Protein AF-0000000080181059 (afdb_homodimer)

Nearest PDB structures (foldseek):
  3f3x-assembly1_A-2  TM=6.494E-01  e=1.615E-06  Saccharolobus solfataricus
  5e1z-assembly1_B  TM=5.596E-01  e=5.080E-07  Dehalococcoides mc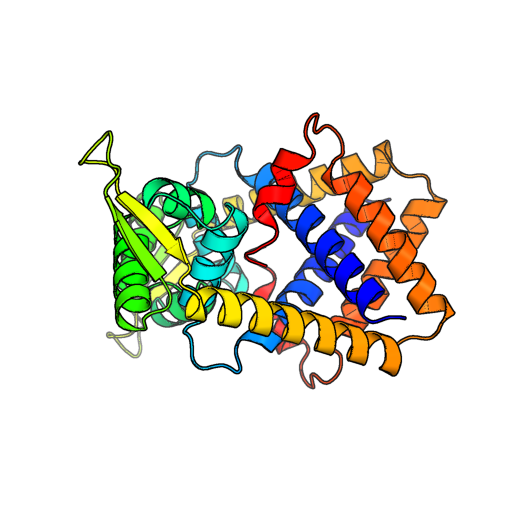cartyi BTF08
  5h3r-assembly1_B  TM=6.290E-01  e=5.796E-06  Escherichia coli K-12
  2fbi-assembly1_A-2  TM=6.705E-01  e=8.875E-06  Pseudomonas aeruginosa
  6pcp-assembly2_C  TM=6.003E-01  e=1.444E-05  Bordetella pertussis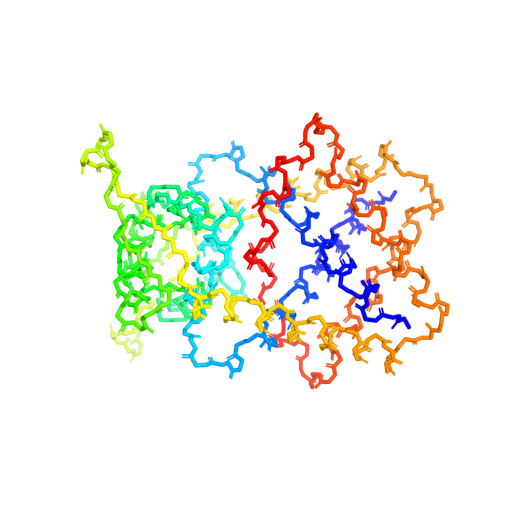

Structure (mmCIF, N/CA/C/O backbone):
data_AF-0000000080181059-model_v1
#
loop_
_entity.id
_entity.type
_entity.pdbx_description
1 polymer 'MarR family transcriptional regulator'
#
loop_
_atom_site.group_PDB
_atom_site.id
_atom_site.type_symbol
_atom_site.label_atom_id
_atom_site.label_alt_id
_atom_site.label_comp_id
_atom_site.label_asym_id
_atom_site.label_entity_id
_atom_site.label_seq_id
_atom_site.pdbx_PDB_ins_code
_atom_site.Cartn_x
_atom_site.Cartn_y
_atom_site.Cartn_z
_atom_site.occupancy
_atom_site.B_iso_or_equiv
_atom_site.auth_seq_id
_atom_site.auth_comp_id
_atom_site.auth_asym_id
_atom_site.auth_atom_id
_atom_site.pdbx_PDB_model_num
ATOM 1 N N . MET A 1 1 ? -12.773 -20.531 -7.293 1 72.94 1 MET A N 1
ATOM 2 C CA . MET A 1 1 ? -12.141 -20.266 -6 1 72.94 1 MET A CA 1
ATOM 3 C C . MET A 1 1 ? -13.148 -19.672 -5.016 1 72.94 1 MET A C 1
ATOM 5 O O . MET A 1 1 ? -13.891 -18.766 -5.359 1 72.94 1 MET A O 1
ATOM 9 N N . GLU A 1 2 ? -13.312 -20.344 -3.84 1 85.38 2 GLU A N 1
ATOM 10 C CA . GLU A 1 2 ? -14.156 -19.812 -2.781 1 85.38 2 GLU A CA 1
ATOM 11 C C . GLU A 1 2 ? -13.68 -18.422 -2.344 1 85.38 2 GLU A C 1
ATOM 13 O O . GLU A 1 2 ? -12.484 -18.141 -2.363 1 85.38 2 GLU A O 1
ATOM 18 N N . CYS A 1 3 ? -14.625 -17.578 -2.09 1 89.69 3 CYS A N 1
ATOM 19 C CA . CYS A 1 3 ? -14.305 -16.188 -1.74 1 89.69 3 CYS A CA 1
ATOM 20 C C . CYS A 1 3 ? -13.375 -16.141 -0.532 1 89.69 3 CYS A C 1
ATOM 22 O O . CYS A 1 3 ? -12.555 -15.234 -0.415 1 89.69 3 CYS A O 1
ATOM 24 N N . GLU A 1 4 ? -13.445 -17.188 0.229 1 90.12 4 GLU A N 1
ATOM 25 C CA . GLU A 1 4 ? -12.531 -17.266 1.363 1 90.12 4 GLU A CA 1
ATOM 26 C C . GLU A 1 4 ? -11.086 -17.391 0.896 1 90.12 4 GLU A C 1
ATOM 28 O O . GLU A 1 4 ? -10.172 -16.844 1.522 1 90.12 4 GLU A O 1
ATOM 33 N N . GLU A 1 5 ? -11.016 -18.109 -0.214 1 91.25 5 GLU A N 1
ATOM 34 C CA . GLU A 1 5 ? -9.672 -18.281 -0.767 1 91.25 5 GLU A CA 1
ATOM 35 C C . GLU A 1 5 ? -9.148 -16.984 -1.365 1 91.25 5 GLU A C 1
ATOM 37 O O . GLU A 1 5 ? -7.961 -16.672 -1.262 1 91.25 5 GLU A O 1
ATOM 42 N N . ALA A 1 6 ? -10.016 -16.266 -1.943 1 91.56 6 ALA A N 1
ATOM 43 C CA . ALA A 1 6 ? -9.641 -14.953 -2.482 1 91.56 6 ALA A CA 1
ATOM 44 C C . ALA A 1 6 ? -9.203 -14.008 -1.368 1 91.56 6 ALA A C 1
ATOM 46 O O . ALA A 1 6 ? -8.242 -13.25 -1.528 1 91.56 6 ALA A O 1
ATOM 47 N N . SER A 1 7 ? -9.961 -14.133 -0.25 1 92.06 7 SER A N 1
ATOM 48 C CA . SER A 1 7 ? -9.609 -13.328 0.913 1 92.06 7 SER A CA 1
ATOM 49 C C . SER A 1 7 ? -8.242 -13.711 1.46 1 92.06 7 SER A C 1
ATOM 51 O O . SER A 1 7 ? -7.453 -12.836 1.844 1 92.06 7 SER A O 1
ATOM 53 N N . ARG A 1 8 ? -8.008 -14.945 1.482 1 91.69 8 ARG A N 1
ATOM 54 C CA . ARG A 1 8 ? -6.707 -15.422 1.939 1 91.69 8 ARG A CA 1
ATOM 55 C C . ARG A 1 8 ? -5.586 -14.922 1.034 1 91.69 8 ARG A C 1
ATOM 57 O O . ARG A 1 8 ? -4.547 -14.469 1.517 1 91.69 8 ARG A O 1
ATOM 64 N N . LEU A 1 9 ? -5.793 -14.984 -0.233 1 92.56 9 LEU A N 1
ATOM 65 C CA . LEU A 1 9 ? -4.809 -14.508 -1.201 1 92.56 9 LEU A CA 1
ATOM 66 C C . LEU A 1 9 ? -4.523 -13.023 -1 1 92.56 9 LEU A C 1
ATOM 68 O O . LEU A 1 9 ? -3.363 -12.609 -0.99 1 92.56 9 LEU A O 1
ATOM 72 N N . ARG A 1 10 ? -5.547 -12.289 -0.869 1 91.19 10 ARG A N 1
ATOM 73 C CA . ARG A 1 10 ? -5.383 -10.859 -0.644 1 91.19 10 ARG A CA 1
ATOM 74 C C . ARG A 1 10 ? -4.535 -10.594 0.595 1 91.19 10 ARG A C 1
ATOM 76 O O . ARG A 1 10 ? -3.643 -9.742 0.571 1 91.19 10 ARG A O 1
ATOM 83 N N . ARG A 1 11 ? -4.797 -11.344 1.65 1 88.25 11 ARG A N 1
ATOM 84 C CA . ARG A 1 11 ? -4.035 -11.172 2.885 1 88.25 11 ARG A CA 1
ATOM 85 C C . ARG A 1 11 ? -2.564 -11.516 2.676 1 88.25 11 ARG A C 1
ATOM 87 O O . ARG A 1 11 ? -1.682 -10.828 3.193 1 88.25 11 ARG A O 1
ATOM 94 N N . GLN A 1 12 ? -2.32 -12.516 1.99 1 89.88 12 GLN A N 1
ATOM 95 C CA . GLN A 1 12 ? -0.953 -12.945 1.713 1 89.88 12 GLN A CA 1
ATOM 96 C C . GLN A 1 12 ? -0.215 -11.906 0.865 1 89.88 12 GLN A C 1
ATOM 98 O O . GLN A 1 12 ? 0.954 -11.609 1.117 1 89.88 12 GLN A O 1
ATOM 103 N N . LEU A 1 13 ? -0.913 -11.367 -0.106 1 90.5 13 LEU A N 1
ATOM 104 C CA . LEU A 1 13 ? -0.372 -10.297 -0.935 1 90.5 13 LEU A CA 1
ATOM 105 C C . LEU A 1 13 ? -0.016 -9.078 -0.087 1 90.5 13 LEU A C 1
ATOM 107 O O . LEU A 1 13 ? 1.081 -8.531 -0.21 1 90.5 13 LEU A O 1
ATOM 111 N N . MET A 1 14 ? -0.879 -8.727 0.767 1 85.75 14 MET A N 1
ATOM 112 C CA . MET A 1 14 ? -0.667 -7.566 1.626 1 85.75 14 MET A CA 1
ATOM 113 C C . MET A 1 14 ? 0.491 -7.809 2.59 1 85.75 14 MET A C 1
ATOM 115 O O . MET A 1 14 ? 1.263 -6.891 2.881 1 85.75 14 MET A O 1
ATOM 119 N N . THR A 1 15 ? 0.567 -9.008 3.107 1 85.69 15 THR A N 1
ATOM 120 C CA . THR A 1 15 ? 1.648 -9.352 4.027 1 85.69 15 THR A CA 1
ATOM 121 C C . THR A 1 15 ? 3.006 -9.195 3.344 1 85.69 15 THR A C 1
ATOM 123 O O . THR A 1 15 ? 3.934 -8.625 3.916 1 85.69 15 THR A O 1
ATOM 126 N N . LEU A 1 16 ? 3.15 -9.656 2.129 1 89.56 16 LEU A N 1
ATOM 127 C CA . LEU A 1 16 ? 4.41 -9.539 1.403 1 89.56 16 LEU A CA 1
ATOM 128 C C . LEU A 1 16 ? 4.715 -8.078 1.083 1 89.56 16 LEU A C 1
ATOM 130 O O . LEU A 1 16 ? 5.867 -7.641 1.183 1 89.56 16 LEU A O 1
ATOM 134 N N . GLN A 1 17 ? 3.701 -7.352 0.741 1 86.19 17 GLN A N 1
ATOM 135 C CA . GLN A 1 17 ? 3.871 -5.93 0.46 1 86.19 17 GLN A CA 1
ATOM 136 C C . GLN A 1 17 ? 4.383 -5.18 1.689 1 86.19 17 GLN A C 1
ATOM 138 O O . GLN A 1 17 ? 5.246 -4.312 1.579 1 86.19 17 GLN A O 1
ATOM 143 N N . ARG A 1 18 ? 3.844 -5.488 2.801 1 79.56 18 ARG A N 1
ATOM 144 C CA . ARG A 1 18 ? 4.281 -4.879 4.055 1 79.56 18 ARG A CA 1
ATOM 145 C C . ARG A 1 18 ? 5.746 -5.207 4.336 1 79.56 18 ARG A C 1
ATOM 147 O O . ARG A 1 18 ? 6.508 -4.34 4.77 1 79.56 18 ARG A O 1
ATOM 154 N N . ARG A 1 19 ? 6.098 -6.391 4.133 1 83.94 19 ARG A N 1
ATOM 155 C CA . ARG A 1 19 ? 7.484 -6.801 4.324 1 83.94 19 ARG A CA 1
ATOM 156 C C . ARG A 1 19 ? 8.414 -6.023 3.404 1 83.94 19 ARG A C 1
ATOM 158 O O . ARG A 1 19 ? 9.477 -5.562 3.834 1 83.94 19 ARG A O 1
ATOM 165 N N . LEU A 1 20 ? 8 -5.898 2.141 1 84.75 20 LEU A N 1
ATOM 166 C CA . LEU A 1 20 ? 8.789 -5.156 1.161 1 84.75 20 LEU A CA 1
ATOM 167 C C . LEU A 1 20 ? 8.961 -3.703 1.589 1 84.75 20 LEU A C 1
ATOM 169 O O . LEU A 1 20 ? 10.047 -3.131 1.439 1 84.75 20 LEU A O 1
ATOM 173 N N . ARG A 1 21 ? 7.926 -3.131 2.174 1 74.5 21 ARG A N 1
ATOM 174 C CA . ARG A 1 21 ? 7.977 -1.751 2.646 1 74.5 21 ARG A CA 1
ATOM 175 C C . ARG A 1 21 ? 8.906 -1.616 3.846 1 74.5 21 ARG A C 1
ATOM 177 O O . ARG A 1 21 ? 9.609 -0.614 3.984 1 74.5 21 ARG A O 1
ATOM 184 N N . ARG A 1 22 ? 8.789 -2.576 4.723 1 73.5 22 ARG A N 1
ATOM 185 C CA . ARG A 1 22 ? 9.641 -2.572 5.91 1 73.5 22 ARG A CA 1
ATOM 186 C C . ARG A 1 22 ? 11.117 -2.598 5.531 1 73.5 22 ARG A C 1
ATOM 188 O O . ARG A 1 22 ? 11.953 -2.018 6.227 1 73.5 22 ARG A O 1
ATOM 195 N N . GLU A 1 23 ? 11.336 -3.34 4.574 1 74.31 23 GLU A N 1
ATOM 196 C CA . GLU A 1 23 ? 12.727 -3.459 4.148 1 74.31 23 GLU A CA 1
ATOM 197 C C . GLU A 1 23 ? 13.242 -2.15 3.553 1 74.31 23 GLU A C 1
ATOM 199 O O . GLU A 1 23 ? 14.445 -1.928 3.471 1 74.31 23 GLU A O 1
ATOM 204 N N . MET A 1 24 ? 12.305 -1.207 3.256 1 64.12 24 MET A N 1
ATOM 205 C CA . MET A 1 24 ? 12.648 0.15 2.842 1 64.12 24 MET A CA 1
ATOM 206 C C . MET A 1 24 ? 13.102 0.984 4.035 1 64.12 24 MET A C 1
ATOM 208 O O . MET A 1 24 ? 13.891 1.918 3.877 1 64.12 24 MET A O 1
ATOM 212 N N . LYS A 1 25 ? 12.375 0.916 5.203 1 58.28 25 LYS A N 1
ATOM 213 C CA . LYS A 1 25 ? 12.484 1.791 6.367 1 58.28 25 LYS A CA 1
ATOM 214 C C . LYS A 1 25 ? 13.922 1.826 6.891 1 58.28 25 LYS A C 1
ATOM 216 O O . LYS A 1 25 ? 14.281 2.723 7.656 1 58.28 25 LYS A O 1
ATOM 221 N N . THR A 1 26 ? 14.828 0.957 6.574 1 47.91 26 THR A N 1
ATOM 222 C CA . THR A 1 26 ? 16.109 1.136 7.234 1 47.91 26 THR A CA 1
ATOM 223 C C . THR A 1 26 ? 16.75 2.463 6.828 1 47.91 26 THR A C 1
ATOM 225 O O . THR A 1 26 ? 17.922 2.715 7.129 1 47.91 26 THR A O 1
ATOM 228 N N . ARG A 1 27 ? 16.094 3.398 6.145 1 50.75 27 ARG A N 1
ATOM 229 C CA . ARG A 1 27 ? 16.969 4.508 5.77 1 50.75 27 ARG A CA 1
ATOM 230 C C . ARG A 1 27 ? 16.484 5.816 6.383 1 50.75 27 ARG A C 1
ATOM 232 O O . ARG A 1 27 ? 15.336 5.918 6.824 1 50.75 27 ARG A O 1
ATOM 239 N N . PRO A 1 28 ? 17.344 6.887 6.031 1 47.34 28 PRO A N 1
ATOM 240 C CA . PRO A 1 28 ? 17.469 8.273 6.492 1 47.34 28 PRO A CA 1
ATOM 241 C C . PRO A 1 28 ? 16.188 9.078 6.285 1 47.34 28 PRO A C 1
ATOM 243 O O . PRO A 1 28 ? 15.945 10.055 6.996 1 47.34 28 PRO A O 1
ATOM 246 N N . VAL A 1 29 ? 15.555 8.836 5.148 1 52.66 29 VAL A N 1
ATOM 247 C CA . VAL A 1 29 ? 14.398 9.688 4.883 1 52.66 29 VAL A CA 1
ATOM 248 C C . VAL A 1 29 ? 13.164 9.117 5.57 1 52.66 29 VAL A C 1
ATOM 250 O O . VA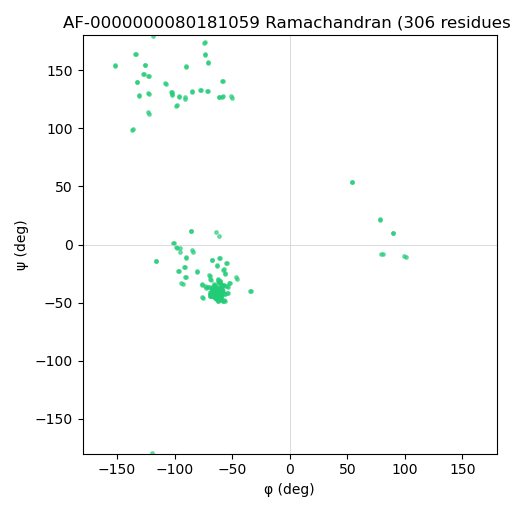L A 1 29 ? 12.953 7.898 5.566 1 52.66 29 VAL A O 1
ATOM 253 N N . ALA A 1 30 ? 12.531 10 6.215 1 59.66 30 ALA A N 1
ATOM 254 C CA . ALA A 1 30 ? 11.289 9.617 6.879 1 59.66 30 ALA A CA 1
ATOM 255 C C . ALA A 1 30 ? 10.352 8.898 5.918 1 59.66 30 ALA A C 1
ATOM 257 O O . ALA A 1 30 ? 10.367 9.156 4.711 1 59.66 30 ALA A O 1
ATOM 258 N N . GLN A 1 31 ? 9.898 7.828 6.223 1 62.97 31 GLN A N 1
ATOM 259 C CA . GLN A 1 31 ? 8.977 7.004 5.449 1 62.97 31 GLN A CA 1
ATOM 260 C C . GLN A 1 31 ? 7.988 7.871 4.668 1 62.97 31 GLN A C 1
ATOM 262 O O . GLN A 1 31 ? 7.676 7.578 3.512 1 62.97 31 GLN A O 1
ATOM 267 N N . SER A 1 32 ? 7.555 8.93 5.348 1 63.22 32 SER A N 1
ATOM 268 C CA . SER A 1 32 ? 6.629 9.844 4.688 1 63.22 32 SER A CA 1
ATOM 269 C C . SER A 1 32 ? 7.262 10.484 3.457 1 63.22 32 SER A C 1
ATOM 271 O O . SER A 1 32 ? 6.602 10.656 2.434 1 63.22 32 SER A O 1
ATOM 273 N N . ASP A 1 33 ? 8.547 10.695 3.541 1 71.19 33 ASP A N 1
ATOM 274 C CA . ASP A 1 33 ? 9.258 11.344 2.443 1 71.19 33 ASP A CA 1
ATOM 275 C C . ASP A 1 33 ? 9.398 10.398 1.252 1 71.19 33 ASP A C 1
ATOM 277 O O . ASP A 1 33 ? 9.234 10.812 0.102 1 71.19 33 ASP A O 1
ATOM 281 N N . ALA A 1 34 ? 9.594 9.258 1.624 1 75.12 34 ALA A N 1
ATOM 282 C CA . ALA A 1 34 ? 9.727 8.266 0.563 1 75.12 34 ALA A CA 1
ATOM 283 C C . ALA A 1 34 ? 8.422 8.109 -0.214 1 75.12 34 ALA A C 1
ATOM 285 O O . ALA A 1 34 ? 8.438 7.953 -1.438 1 75.12 34 ALA A O 1
ATOM 286 N N . LEU A 1 35 ? 7.387 8.195 0.477 1 75.62 35 LEU A N 1
ATOM 287 C CA . LEU A 1 35 ? 6.082 8.078 -0.16 1 75.62 35 LEU A CA 1
ATOM 288 C C . LEU A 1 35 ? 5.832 9.25 -1.111 1 75.62 35 LEU A C 1
ATOM 290 O O . LEU A 1 35 ? 5.32 9.055 -2.217 1 75.62 35 LEU A O 1
ATOM 294 N N . VAL A 1 36 ? 6.211 10.375 -0.651 1 82.88 36 VAL A N 1
ATOM 295 C CA . VAL A 1 36 ? 6.004 11.57 -1.462 1 82.88 36 VAL A CA 1
ATOM 296 C C . VAL A 1 36 ? 6.898 11.508 -2.701 1 82.88 36 VAL A C 1
ATOM 298 O O . VAL A 1 36 ? 6.438 11.766 -3.816 1 82.88 36 VAL A O 1
ATOM 301 N N . LEU A 1 37 ? 8.109 11.133 -2.496 1 86.69 37 LEU A N 1
ATOM 302 C CA . LEU A 1 37 ? 9.031 11.016 -3.615 1 86.69 37 LEU A CA 1
ATOM 303 C C . LEU A 1 37 ? 8.539 10 -4.633 1 86.69 37 LEU A C 1
ATOM 305 O O . LEU A 1 37 ? 8.594 10.242 -5.84 1 86.69 37 LEU A O 1
ATOM 309 N N . GLY A 1 38 ? 8.078 8.961 -4.07 1 84 38 GLY A N 1
ATOM 310 C CA . GLY A 1 38 ? 7.523 7.934 -4.938 1 84 38 GLY A CA 1
ATOM 311 C C . GLY A 1 38 ? 6.332 8.406 -5.746 1 84 38 GLY A C 1
ATOM 312 O O . GLY A 1 38 ? 6.199 8.078 -6.926 1 84 38 GLY A O 1
ATOM 313 N N . ALA A 1 39 ? 5.5 9.117 -5.117 1 82 39 ALA A N 1
ATOM 314 C CA . ALA A 1 39 ? 4.316 9.648 -5.793 1 82 39 ALA A CA 1
ATOM 315 C C . ALA A 1 39 ? 4.707 10.609 -6.91 1 82 39 ALA A C 1
ATOM 317 O O . ALA A 1 39 ? 4.105 10.594 -7.988 1 82 39 ALA A O 1
ATOM 318 N N . ILE A 1 40 ? 5.672 11.414 -6.648 1 88.19 40 ILE A N 1
ATOM 319 C CA . ILE A 1 40 ? 6.152 12.352 -7.656 1 88.19 40 ILE A CA 1
ATOM 320 C C . ILE A 1 40 ? 6.719 11.578 -8.852 1 88.19 40 ILE A C 1
ATOM 322 O O . ILE A 1 40 ? 6.406 11.891 -10 1 88.19 40 ILE A O 1
ATOM 326 N N . ASP A 1 41 ? 7.492 10.625 -8.523 1 86.06 41 ASP A N 1
ATOM 327 C CA . ASP A 1 41 ? 8.117 9.805 -9.555 1 86.06 41 ASP A CA 1
ATOM 328 C C . ASP A 1 41 ? 7.07 9.125 -10.43 1 86.06 41 ASP A C 1
ATOM 330 O O . ASP A 1 41 ? 7.211 9.062 -11.648 1 86.06 41 ASP A O 1
ATOM 334 N N . ARG A 1 42 ? 6.035 8.711 -9.844 1 77.25 42 ARG A N 1
ATOM 335 C CA . ARG A 1 42 ? 4.977 7.992 -10.547 1 77.25 42 ARG A CA 1
ATOM 336 C C . ARG A 1 42 ? 4.246 8.914 -11.516 1 77.25 42 ARG A C 1
ATOM 338 O O . ARG A 1 42 ? 3.674 8.445 -12.508 1 77.25 42 ARG A O 1
ATOM 345 N N . ARG A 1 43 ? 4.211 10.07 -11.18 1 80.56 43 ARG A N 1
ATOM 346 C CA . ARG A 1 43 ? 3.529 11.039 -12.031 1 80.56 43 ARG A CA 1
ATOM 347 C C . ARG A 1 43 ? 4.465 11.562 -13.117 1 80.56 43 ARG A C 1
ATOM 349 O O . ARG A 1 43 ? 4.156 12.562 -13.773 1 80.56 43 ARG A O 1
ATOM 356 N N . GLY A 1 44 ? 5.562 10.922 -13.242 1 79.44 44 GLY A N 1
ATOM 357 C CA . GLY A 1 44 ? 6.492 11.305 -14.289 1 79.44 44 GLY A CA 1
ATOM 358 C C . GLY A 1 44 ? 7.496 12.352 -13.844 1 79.44 44 GLY A C 1
ATOM 359 O O . GLY A 1 44 ? 8.109 13.031 -14.672 1 79.44 44 GLY A O 1
ATOM 360 N N . GLY A 1 45 ? 7.574 12.633 -12.664 1 78.38 45 GLY A N 1
ATOM 361 C CA . GLY A 1 45 ? 8.602 13.5 -12.125 1 78.38 45 GLY A CA 1
ATOM 362 C C . GLY A 1 45 ? 8.133 14.93 -11.906 1 78.38 45 GLY A C 1
ATOM 363 O O . GLY A 1 45 ? 8.875 15.766 -11.398 1 78.38 45 GLY A O 1
ATOM 364 N N . THR A 1 46 ? 6.906 15.242 -12.438 1 81.19 46 THR A N 1
ATOM 365 C CA . THR A 1 46 ? 6.305 16.547 -12.211 1 81.19 46 THR A CA 1
ATOM 366 C C . THR A 1 46 ? 4.855 16.406 -11.75 1 81.19 46 THR A C 1
ATOM 368 O O . THR A 1 46 ? 4.094 15.633 -12.328 1 81.19 46 THR A O 1
ATOM 371 N N . VAL A 1 47 ? 4.594 17.078 -10.641 1 89 47 VAL A N 1
ATOM 372 C CA . VAL A 1 47 ? 3.254 16.953 -10.086 1 89 47 VAL A CA 1
ATOM 373 C C . VAL A 1 47 ? 2.883 18.219 -9.312 1 89 47 VAL A C 1
ATOM 375 O O . VAL A 1 47 ? 3.762 18.953 -8.867 1 89 47 VAL A O 1
ATOM 378 N N . SER A 1 48 ? 1.599 18.469 -9.211 1 90.44 48 SER A N 1
ATOM 379 C CA . SER A 1 48 ? 1.149 19.578 -8.375 1 90.44 48 SER A CA 1
ATOM 380 C C . SER A 1 48 ? 0.89 19.125 -6.945 1 90.44 48 SER A C 1
ATOM 382 O O . SER A 1 48 ? 0.633 17.953 -6.699 1 90.44 48 SER A O 1
ATOM 384 N N . PRO A 1 49 ? 1.027 20.078 -6.027 1 88.62 49 PRO A N 1
ATOM 385 C CA . PRO A 1 49 ? 0.695 19.719 -4.645 1 88.62 49 PRO A CA 1
ATOM 386 C C . PRO A 1 49 ? -0.709 19.141 -4.508 1 88.62 49 PRO A C 1
ATOM 388 O O . PRO A 1 49 ? -0.923 18.219 -3.719 1 88.62 49 PRO A O 1
ATOM 391 N N . GLY A 1 50 ? -1.628 19.641 -5.273 1 84.44 50 GLY A N 1
ATOM 392 C CA . GLY A 1 50 ? -2.988 19.125 -5.254 1 84.44 50 GLY A CA 1
ATOM 393 C C . GLY A 1 50 ? -3.092 17.672 -5.711 1 84.44 50 GLY A C 1
ATOM 394 O O . GLY A 1 50 ? -3.791 16.875 -5.094 1 84.44 50 GLY A O 1
ATOM 395 N N . GLN A 1 51 ? -2.395 17.375 -6.742 1 81.75 51 GLN A N 1
ATOM 396 C CA . GLN A 1 51 ? -2.355 16 -7.238 1 81.75 51 GLN A CA 1
ATOM 397 C C . GLN A 1 51 ? -1.736 15.062 -6.211 1 81.75 51 GLN A C 1
ATOM 399 O O . GLN A 1 51 ? -2.213 13.945 -6.02 1 81.75 51 GLN A O 1
ATOM 404 N N . LEU A 1 52 ? -0.691 15.484 -5.566 1 83.88 52 LEU A N 1
ATOM 405 C CA . LEU A 1 52 ? -0.025 14.68 -4.547 1 83.88 52 LEU A CA 1
ATOM 406 C C . LEU A 1 52 ? -0.964 14.398 -3.379 1 83.88 52 LEU A C 1
ATOM 408 O O . LEU A 1 52 ? -0.986 13.281 -2.852 1 83.88 52 LEU A O 1
ATOM 412 N N . ALA A 1 53 ? -1.682 15.453 -3.039 1 79 53 ALA A N 1
ATOM 413 C CA . ALA A 1 53 ? -2.629 15.289 -1.938 1 79 53 ALA A CA 1
ATOM 414 C C . ALA A 1 53 ? -3.646 14.195 -2.244 1 79 53 ALA A C 1
ATOM 416 O O . ALA A 1 53 ? -3.949 13.367 -1.388 1 79 53 ALA A O 1
ATOM 417 N N . VAL A 1 54 ? -4.094 14.156 -3.471 1 70.19 54 VAL A N 1
ATOM 418 C CA . VAL A 1 54 ? -5.07 13.172 -3.912 1 70.19 54 VAL A CA 1
ATOM 419 C C . VAL A 1 54 ? -4.43 11.781 -3.936 1 70.19 54 VAL A C 1
ATOM 421 O O . VAL A 1 54 ? -4.988 10.828 -3.393 1 70.19 54 VAL A O 1
ATOM 424 N N . ASP A 1 55 ? -3.217 11.734 -4.461 1 71.75 55 ASP A N 1
ATOM 425 C CA . ASP A 1 55 ? -2.529 10.453 -4.629 1 71.75 55 ASP A CA 1
ATOM 426 C C . ASP A 1 55 ? -2.195 9.828 -3.277 1 71.75 55 ASP A C 1
ATOM 428 O O . ASP A 1 55 ? -2.219 8.609 -3.131 1 71.75 55 ASP A O 1
ATOM 432 N N . LEU A 1 56 ? -1.809 10.633 -2.33 1 71.38 56 LEU A N 1
ATOM 433 C CA . LEU A 1 56 ? -1.293 10.141 -1.058 1 71.38 56 LEU A CA 1
ATOM 434 C C . LEU A 1 56 ? -2.377 10.156 0.014 1 71.38 56 LEU A C 1
ATOM 436 O O . LEU A 1 56 ? -2.125 9.797 1.165 1 71.38 56 LEU A O 1
ATOM 440 N N . VAL A 1 57 ? -3.543 10.648 -0.378 1 64.06 57 VAL A N 1
ATOM 441 C CA . VAL A 1 57 ? -4.648 10.773 0.565 1 64.06 57 VAL A CA 1
ATOM 442 C C . VAL A 1 57 ? -4.195 11.57 1.787 1 64.06 57 VAL A C 1
ATOM 444 O O . VAL A 1 57 ? -4.359 11.125 2.924 1 64.06 57 VAL A O 1
ATOM 447 N N . MET A 1 58 ? -3.656 12.766 1.508 1 69.38 58 MET A N 1
ATOM 448 C CA . MET A 1 58 ? -3.146 13.68 2.523 1 69.38 58 MET A CA 1
ATOM 449 C C . MET A 1 58 ? -3.785 15.055 2.385 1 69.38 58 MET A C 1
ATOM 451 O O . MET A 1 58 ? -4.262 15.414 1.307 1 69.38 58 MET A O 1
ATOM 455 N N . THR A 1 59 ? -3.805 15.734 3.496 1 70.44 59 THR A N 1
ATOM 456 C CA . THR A 1 59 ? -4.246 17.125 3.43 1 70.44 59 THR A CA 1
ATOM 457 C C . THR A 1 59 ? -3.199 18 2.738 1 70.44 59 THR A C 1
ATOM 459 O O . THR A 1 59 ? -2.027 17.625 2.662 1 70.44 59 THR A O 1
ATOM 462 N N . THR A 1 60 ? -3.715 19.062 2.248 1 77.5 60 THR A N 1
ATOM 463 C CA . THR A 1 60 ? -2.812 20 1.595 1 77.5 60 THR A CA 1
ATOM 464 C C . THR A 1 60 ? -1.73 20.469 2.562 1 77.5 60 THR A C 1
ATOM 466 O O . THR A 1 60 ? -0.586 20.703 2.16 1 77.5 60 THR A O 1
ATOM 469 N N . SER A 1 61 ? -2.1 20.578 3.721 1 78.31 61 SER A N 1
ATOM 470 C CA . SER A 1 61 ? -1.143 21.016 4.73 1 78.31 61 SER A CA 1
ATOM 471 C C . SER A 1 61 ? -0.048 19.984 4.945 1 78.31 61 SER A C 1
ATOM 473 O O . SER A 1 61 ? 1.127 20.328 5.086 1 78.31 61 SER A O 1
ATOM 475 N N . ASN A 1 62 ? -0.397 18.719 4.953 1 74.62 62 ASN A N 1
ATOM 476 C CA . ASN A 1 62 ? 0.571 17.625 5.098 1 74.62 62 ASN A CA 1
ATOM 477 C C . ASN A 1 62 ? 1.53 17.578 3.91 1 74.62 62 ASN A C 1
ATOM 479 O O . ASN A 1 62 ? 2.734 17.391 4.09 1 74.62 62 ASN A O 1
ATOM 483 N N . VAL A 1 63 ? 0.909 17.672 2.801 1 82.94 63 VAL A N 1
ATOM 484 C CA . VAL A 1 63 ? 1.718 17.672 1.587 1 82.94 63 VAL A CA 1
ATOM 485 C C . VAL A 1 63 ? 2.695 18.844 1.603 1 82.94 63 VAL A C 1
ATOM 487 O O . VAL A 1 63 ? 3.881 18.672 1.305 1 82.94 63 VAL A O 1
ATOM 490 N N . ALA A 1 64 ? 2.146 20 2.006 1 86.31 64 ALA A N 1
ATOM 491 C CA . ALA A 1 64 ? 2.986 21.203 2.037 1 86.31 64 ALA A CA 1
ATOM 492 C C . ALA A 1 64 ? 4.172 21.016 2.979 1 86.31 64 ALA A C 1
ATOM 494 O O . ALA A 1 64 ? 5.301 21.391 2.646 1 86.31 64 ALA A O 1
ATOM 495 N N . ALA A 1 65 ? 3.908 20.484 4.078 1 83.56 65 ALA A N 1
ATOM 496 C CA . ALA A 1 65 ? 4.961 20.25 5.059 1 83.56 65 ALA A CA 1
ATOM 497 C C . ALA A 1 65 ? 6 19.266 4.52 1 83.56 65 ALA A C 1
ATOM 499 O O . ALA A 1 65 ? 7.207 19.484 4.676 1 83.56 65 ALA A O 1
ATOM 500 N N . ALA A 1 66 ? 5.562 18.203 3.934 1 83.88 66 ALA A N 1
ATOM 501 C CA . ALA A 1 66 ? 6.457 17.219 3.346 1 83.88 66 ALA A CA 1
ATOM 502 C C . ALA A 1 66 ? 7.309 17.828 2.236 1 83.88 66 ALA A C 1
ATOM 504 O O . ALA A 1 66 ? 8.508 17.562 2.15 1 83.88 66 ALA A O 1
ATOM 505 N N . LEU A 1 67 ? 6.656 18.609 1.469 1 89.81 67 LEU A N 1
ATOM 506 C CA . LEU A 1 67 ? 7.363 19.25 0.36 1 89.81 67 LEU A CA 1
ATOM 507 C C . LEU A 1 67 ? 8.438 20.203 0.872 1 89.81 67 LEU A C 1
ATOM 509 O O . LEU A 1 67 ? 9.523 20.281 0.3 1 89.81 67 LEU A O 1
ATOM 513 N N . ARG A 1 68 ? 8.094 20.906 1.897 1 90.56 68 ARG A N 1
ATOM 514 C CA . ARG A 1 68 ? 9.07 21.812 2.492 1 90.56 68 ARG A CA 1
ATOM 515 C C . ARG A 1 68 ? 10.297 21.031 2.982 1 90.56 68 ARG A C 1
ATOM 517 O O . ARG A 1 68 ? 11.43 21.453 2.742 1 90.56 68 ARG A O 1
ATOM 524 N N . SER A 1 69 ? 10.062 20 3.627 1 88.62 69 SER A N 1
ATOM 525 C CA . SER A 1 69 ? 11.141 19.172 4.141 1 88.62 69 SER A CA 1
ATOM 526 C C . SER A 1 69 ? 11.984 18.594 3.008 1 88.62 69 SER A C 1
ATOM 528 O O . SER A 1 69 ? 13.219 18.625 3.066 1 88.62 69 SER A O 1
ATOM 530 N N . LEU A 1 70 ? 11.367 18.078 1.999 1 91.56 70 LEU A N 1
ATOM 531 C CA . LEU A 1 70 ? 12.055 17.469 0.867 1 91.56 70 LEU A CA 1
ATOM 532 C C . LEU A 1 70 ? 12.844 18.5 0.078 1 91.56 70 LEU A C 1
ATOM 534 O O . LEU A 1 70 ? 13.922 18.203 -0.44 1 91.56 70 LEU A O 1
ATOM 538 N N . GLU A 1 71 ? 12.227 19.672 0.004 1 93.81 71 GLU A N 1
ATOM 539 C CA . GLU A 1 71 ? 12.938 20.75 -0.672 1 93.81 71 GLU A CA 1
ATOM 540 C C . GLU A 1 71 ? 14.18 21.172 0.103 1 93.81 71 GLU A C 1
ATOM 542 O O . GLU A 1 71 ? 15.242 21.375 -0.486 1 93.81 71 GLU A O 1
ATOM 547 N N . ALA A 1 72 ? 14.016 21.266 1.36 1 93.12 72 ALA A N 1
ATOM 548 C CA . ALA A 1 72 ? 15.141 21.609 2.223 1 93.12 72 ALA A CA 1
ATOM 549 C C . ALA A 1 72 ? 16.25 20.578 2.117 1 93.12 72 ALA A C 1
ATOM 551 O O . ALA A 1 72 ? 17.438 20.906 2.195 1 93.12 72 ALA A O 1
ATOM 552 N N . ALA A 1 73 ? 15.922 19.328 1.861 1 91.31 73 ALA A N 1
ATOM 553 C CA . ALA A 1 73 ? 16.875 18.234 1.743 1 91.31 73 ALA A CA 1
ATOM 554 C C . ALA A 1 73 ? 17.453 18.156 0.333 1 91.31 73 ALA A C 1
ATOM 556 O O . ALA A 1 73 ? 18.328 17.328 0.058 1 91.31 73 ALA A O 1
ATOM 557 N N . GLY A 1 74 ? 16.938 19 -0.567 1 93.81 74 GLY A N 1
ATOM 558 C CA . GLY A 1 74 ? 17.438 19.062 -1.928 1 93.81 74 GLY A CA 1
ATOM 559 C C . GLY A 1 74 ? 16.938 17.938 -2.811 1 93.81 74 GLY A C 1
ATOM 560 O O . GLY A 1 74 ? 17.562 17.609 -3.828 1 93.81 74 GLY A O 1
ATOM 561 N N . LEU A 1 75 ? 15.844 17.312 -2.455 1 93.75 75 LEU A N 1
ATOM 562 C CA . LEU A 1 75 ? 15.352 16.141 -3.16 1 93.75 75 LEU A CA 1
ATOM 563 C C . LEU A 1 75 ? 14.289 16.516 -4.188 1 93.75 75 LEU A C 1
ATOM 565 O O . LEU A 1 75 ? 14 15.75 -5.102 1 93.75 75 LEU A O 1
ATOM 569 N N . ILE A 1 76 ? 13.68 17.656 -3.947 1 95.19 76 ILE A N 1
ATOM 570 C CA . ILE A 1 76 ? 12.695 18.156 -4.906 1 95.19 76 ILE A CA 1
ATOM 571 C C . ILE A 1 76 ? 12.938 19.641 -5.168 1 95.19 76 ILE A C 1
ATOM 573 O O . ILE A 1 76 ? 13.695 20.281 -4.438 1 95.19 76 ILE A O 1
ATOM 577 N N . SER A 1 77 ? 12.344 20.156 -6.266 1 95.31 77 SER A N 1
ATOM 578 C CA . SER A 1 77 ? 12.328 21.578 -6.594 1 95.31 77 SER A CA 1
ATOM 579 C C . SER A 1 77 ? 10.922 22.047 -6.977 1 95.31 77 SER A C 1
ATOM 581 O O . SER A 1 77 ? 10.148 21.281 -7.555 1 95.31 77 SER A O 1
ATOM 583 N N . ARG A 1 78 ? 10.625 23.219 -6.496 1 92 78 ARG A N 1
ATOM 584 C CA . ARG A 1 78 ? 9.352 23.828 -6.855 1 92 78 ARG A CA 1
ATOM 585 C C . ARG A 1 78 ? 9.516 24.797 -8.023 1 92 78 ARG A C 1
ATOM 587 O O . ARG A 1 78 ? 10.461 25.578 -8.055 1 92 78 ARG A O 1
ATOM 594 N N . GLN A 1 79 ? 8.688 24.531 -8.969 1 87.5 79 GLN A N 1
ATOM 595 C CA . GLN A 1 79 ? 8.719 25.438 -10.109 1 87.5 79 GLN A CA 1
ATOM 596 C C . GLN A 1 79 ? 7.355 26.078 -10.359 1 87.5 79 GLN A C 1
ATOM 598 O O . GLN A 1 79 ? 6.328 25.391 -10.273 1 87.5 79 GLN A O 1
ATOM 603 N N . ARG A 1 80 ? 7.367 27.312 -10.477 1 83.31 80 ARG A N 1
ATOM 604 C CA . ARG A 1 80 ? 6.117 27.984 -10.828 1 83.31 80 ARG A CA 1
ATOM 605 C C . ARG A 1 80 ? 5.805 27.812 -12.312 1 83.31 80 ARG A C 1
ATOM 607 O O . ARG A 1 80 ? 6.711 27.797 -13.148 1 83.31 80 ARG A O 1
ATOM 614 N N . ASP A 1 81 ? 4.535 27.453 -12.516 1 75.81 81 ASP A N 1
ATOM 615 C CA . ASP A 1 81 ? 4.09 27.312 -13.898 1 75.81 81 ASP A CA 1
ATOM 616 C C . ASP A 1 81 ? 4.211 28.625 -14.648 1 75.81 81 ASP A C 1
ATOM 618 O O . ASP A 1 81 ? 3.84 29.688 -14.133 1 75.81 81 ASP A O 1
ATOM 622 N N . SER A 1 82 ? 4.879 28.594 -15.773 1 77.19 82 SER A N 1
ATOM 623 C CA . SER A 1 82 ? 5.086 29.781 -16.594 1 77.19 82 SER A CA 1
ATOM 624 C C . SER A 1 82 ? 3.76 30.375 -17.047 1 77.19 82 SER A C 1
ATOM 626 O O . SER A 1 82 ? 3.652 31.594 -17.234 1 77.19 82 SER A O 1
ATOM 628 N N . ASN A 1 83 ? 2.844 29.531 -17.266 1 80.56 83 ASN A N 1
ATOM 629 C CA . ASN A 1 83 ? 1.573 29.969 -17.844 1 80.56 83 ASN A CA 1
ATOM 630 C C . ASN A 1 83 ? 0.566 30.328 -16.75 1 80.56 83 ASN A C 1
ATOM 632 O O . ASN A 1 83 ? -0.429 31 -17.031 1 80.56 83 ASN A O 1
ATOM 636 N N . ASP A 1 84 ? 0.663 29.781 -15.711 1 76.12 84 ASP A N 1
ATOM 637 C CA . ASP A 1 84 ? -0.211 30.062 -14.578 1 76.12 84 ASP A CA 1
ATOM 638 C C . ASP A 1 84 ? 0.589 30.156 -13.281 1 76.12 84 ASP A C 1
ATOM 640 O O . ASP A 1 84 ? 0.896 29.141 -12.656 1 76.12 84 ASP A O 1
ATOM 644 N N . ALA A 1 85 ? 0.846 31.406 -12.922 1 72.12 85 ALA A N 1
ATOM 645 C CA . ALA A 1 85 ? 1.731 31.688 -11.797 1 72.12 85 ALA A CA 1
ATOM 646 C C . ALA A 1 85 ? 1.173 31.109 -10.5 1 72.12 85 ALA A C 1
ATOM 648 O O . ALA A 1 85 ? 1.907 30.922 -9.523 1 72.12 85 ALA A O 1
ATOM 649 N N . ARG A 1 86 ? -0.036 30.703 -10.562 1 72.88 86 ARG A N 1
ATOM 650 C CA . ARG A 1 86 ? -0.651 30.156 -9.359 1 72.88 86 ARG A CA 1
ATOM 651 C C . ARG A 1 86 ? -0.436 28.656 -9.258 1 72.88 86 ARG A C 1
ATOM 653 O O . ARG A 1 86 ? -0.61 28.062 -8.188 1 72.88 86 ARG A O 1
ATOM 660 N N . ARG A 1 87 ? 0.012 28.234 -10.336 1 80.88 87 ARG A N 1
ATOM 661 C CA . ARG A 1 87 ? 0.21 26.797 -10.336 1 80.88 87 ARG A CA 1
ATOM 662 C C . ARG A 1 87 ? 1.668 26.438 -10.062 1 80.88 87 ARG A C 1
ATOM 664 O O . ARG A 1 87 ? 2.576 27 -10.672 1 80.88 87 ARG A O 1
ATOM 671 N N . VAL A 1 88 ? 1.87 25.719 -9 1 87.25 88 VAL A N 1
ATOM 672 C CA . VAL A 1 88 ? 3.205 25.266 -8.617 1 87.25 88 VAL A CA 1
ATOM 673 C C . VAL A 1 88 ? 3.387 23.797 -9 1 87.25 88 VAL A C 1
ATOM 675 O O . VAL A 1 88 ? 2.486 22.984 -8.797 1 87.25 88 VAL A O 1
ATOM 678 N N . HIS A 1 89 ? 4.492 23.562 -9.703 1 91.5 89 HIS A N 1
ATOM 679 C CA . HIS A 1 89 ? 4.859 22.188 -10.023 1 91.5 89 HIS A CA 1
ATOM 680 C C . HIS A 1 89 ? 6.062 21.734 -9.203 1 91.5 89 HIS A C 1
ATOM 682 O O . HIS A 1 89 ? 6.992 22.516 -8.977 1 91.5 89 HIS A O 1
ATOM 688 N N . ILE A 1 90 ? 5.93 20.516 -8.75 1 94.38 90 ILE A N 1
ATOM 689 C CA . ILE A 1 90 ? 7.004 19.891 -7.984 1 94.38 90 ILE A CA 1
ATOM 690 C C . ILE A 1 90 ? 7.762 18.906 -8.875 1 94.38 90 ILE A C 1
ATOM 692 O O . ILE A 1 90 ? 7.152 18.109 -9.578 1 94.38 90 ILE A O 1
ATOM 696 N N . GLU A 1 91 ? 9.07 19.047 -8.836 1 94.06 91 GLU A N 1
ATOM 697 C CA . GLU A 1 91 ? 9.891 18.125 -9.609 1 94.06 91 GLU A CA 1
ATOM 698 C C . GLU A 1 91 ? 10.953 17.469 -8.734 1 94.06 91 GLU A C 1
ATOM 700 O O . GLU A 1 91 ? 11.477 18.094 -7.809 1 94.06 91 GLU A O 1
ATOM 705 N N . LEU A 1 92 ? 11.219 16.203 -9.125 1 93.94 92 LEU A N 1
ATOM 706 C CA . LEU A 1 92 ? 12.352 15.547 -8.484 1 93.94 92 LEU A CA 1
ATOM 707 C C . LEU A 1 92 ? 13.664 16.141 -8.969 1 93.94 92 LEU A C 1
ATOM 709 O O . LEU A 1 92 ? 13.844 16.391 -10.164 1 93.94 92 LEU A O 1
ATOM 713 N N . THR A 1 93 ? 14.531 16.453 -8 1 94.75 93 THR A N 1
ATOM 714 C CA . THR A 1 93 ? 15.906 16.75 -8.383 1 94.75 93 THR A CA 1
ATOM 715 C C . THR A 1 93 ? 16.641 15.477 -8.766 1 94.75 93 THR A C 1
ATOM 717 O O . THR A 1 93 ? 16.094 14.375 -8.656 1 94.75 93 THR A O 1
ATOM 720 N N . GLU A 1 94 ? 17.906 15.664 -9.266 1 94.5 94 GLU A N 1
ATOM 721 C CA . GLU A 1 94 ? 18.734 14.492 -9.555 1 94.5 94 GLU A CA 1
ATOM 722 C C . GLU A 1 94 ? 18.938 13.648 -8.297 1 94.5 94 GLU A C 1
ATOM 724 O O . GLU A 1 94 ? 18.875 12.422 -8.352 1 94.5 94 GLU A O 1
ATOM 729 N N . ALA A 1 95 ? 19.141 14.344 -7.227 1 93.31 95 ALA A N 1
ATOM 730 C CA . ALA A 1 95 ? 19.328 13.656 -5.953 1 93.31 95 ALA A CA 1
ATOM 731 C C . ALA A 1 95 ? 18.062 12.922 -5.539 1 93.31 95 ALA A C 1
ATOM 733 O O . ALA A 1 95 ? 18.125 11.797 -5.035 1 93.31 95 ALA A O 1
ATOM 734 N N . GLY A 1 96 ? 16.891 13.539 -5.793 1 90.44 96 GLY A N 1
ATOM 735 C CA . GLY A 1 96 ? 15.617 12.914 -5.504 1 90.44 96 GLY A CA 1
ATOM 736 C C . GLY A 1 96 ? 15.352 11.672 -6.34 1 90.44 96 GLY A C 1
ATOM 737 O O . GLY A 1 96 ? 14.906 10.648 -5.82 1 90.44 96 GLY A O 1
ATOM 738 N N . ARG A 1 97 ? 15.766 11.773 -7.566 1 91.25 97 ARG A N 1
ATOM 739 C CA . ARG A 1 97 ? 15.602 10.641 -8.477 1 91.25 97 ARG A CA 1
ATOM 740 C C . ARG A 1 97 ? 16.5 9.477 -8.07 1 91.25 97 ARG A C 1
ATOM 742 O O . ARG A 1 97 ? 16.062 8.32 -8.078 1 91.25 97 ARG A O 1
ATOM 749 N N . ARG A 1 98 ? 17.641 9.805 -7.707 1 90.25 98 ARG A N 1
ATOM 750 C CA . ARG A 1 98 ? 18.594 8.773 -7.285 1 90.25 98 ARG A CA 1
ATOM 751 C C . ARG A 1 98 ? 18.094 8.055 -6.035 1 90.25 98 ARG A C 1
ATOM 753 O O . ARG A 1 98 ? 18.234 6.832 -5.922 1 90.25 98 ARG A O 1
ATOM 760 N N . LEU A 1 99 ? 17.5 8.805 -5.203 1 86.12 99 LEU A N 1
ATOM 761 C CA . LEU A 1 99 ? 17 8.219 -3.967 1 86.12 99 LEU A CA 1
ATOM 762 C C . LEU A 1 99 ? 15.836 7.273 -4.246 1 86.12 99 LEU A C 1
ATOM 764 O O . LEU A 1 99 ? 15.766 6.18 -3.682 1 86.12 99 LEU A O 1
ATOM 768 N N . VAL A 1 100 ? 14.953 7.688 -5.102 1 86.25 100 VAL A N 1
ATOM 769 C CA . VAL A 1 100 ? 13.797 6.863 -5.457 1 86.25 100 VAL A CA 1
ATOM 770 C C . VAL A 1 100 ? 14.273 5.562 -6.102 1 86.25 100 VAL A C 1
ATOM 772 O O . VAL A 1 100 ? 13.797 4.48 -5.754 1 86.25 100 VAL A O 1
ATOM 775 N N . VAL A 1 101 ? 15.242 5.652 -6.953 1 86.12 101 VAL A N 1
ATOM 776 C CA . VAL A 1 101 ? 15.773 4.496 -7.664 1 86.12 101 VAL A CA 1
ATOM 777 C C . VAL A 1 101 ? 16.484 3.564 -6.684 1 86.12 101 VAL A C 1
ATOM 779 O O . VAL A 1 101 ? 16.312 2.344 -6.75 1 86.12 101 VAL A O 1
ATOM 782 N N . LYS A 1 102 ? 17.25 4.16 -5.832 1 85.94 102 LYS A N 1
ATOM 783 C CA . LYS A 1 102 ? 17.984 3.375 -4.836 1 85.94 102 LYS A CA 1
ATOM 784 C C . LYS A 1 102 ? 17.016 2.598 -3.941 1 85.94 102 LYS A C 1
ATOM 786 O O . LYS A 1 102 ? 17.25 1.425 -3.645 1 85.94 102 LYS A O 1
ATOM 791 N N . ASN A 1 103 ? 15.938 3.254 -3.512 1 81.5 103 ASN A N 1
ATOM 792 C CA . ASN A 1 103 ? 14.938 2.607 -2.668 1 81.5 103 ASN A CA 1
ATOM 793 C C . ASN A 1 103 ? 14.266 1.445 -3.391 1 81.5 103 ASN A C 1
ATOM 795 O O . ASN A 1 103 ? 14.047 0.385 -2.803 1 81.5 103 ASN A O 1
ATOM 799 N N . ARG A 1 104 ? 13.953 1.63 -4.633 1 83.25 104 ARG A N 1
ATOM 800 C CA . ARG A 1 104 ? 13.359 0.581 -5.453 1 83.25 104 ARG A CA 1
ATOM 801 C C . ARG A 1 104 ? 14.305 -0.604 -5.602 1 83.25 104 ARG A C 1
ATOM 803 O O . ARG A 1 104 ? 13.891 -1.758 -5.492 1 83.25 104 ARG A O 1
ATOM 810 N N . ARG A 1 105 ? 15.508 -0.287 -5.844 1 86.19 105 ARG A N 1
ATOM 811 C CA . ARG A 1 105 ? 16.516 -1.332 -6.031 1 86.19 105 ARG A CA 1
ATOM 812 C C . ARG A 1 105 ? 16.688 -2.162 -4.766 1 86.19 105 ARG A C 1
ATOM 814 O O . ARG A 1 105 ? 16.875 -3.377 -4.836 1 86.19 105 ARG A O 1
ATOM 821 N N . ARG A 1 106 ? 16.625 -1.532 -3.695 1 85.88 106 ARG A N 1
ATOM 822 C CA . ARG A 1 106 ? 16.766 -2.244 -2.43 1 85.88 106 ARG A CA 1
ATOM 823 C C . ARG A 1 106 ? 15.648 -3.266 -2.244 1 85.88 106 ARG A C 1
ATOM 825 O O . ARG A 1 106 ? 15.898 -4.398 -1.824 1 85.88 106 ARG A O 1
ATOM 832 N N . ARG A 1 107 ? 14.461 -2.895 -2.533 1 85.56 107 ARG A N 1
ATOM 833 C CA . ARG A 1 107 ? 13.32 -3.801 -2.436 1 85.56 107 ARG A CA 1
ATOM 834 C C . ARG A 1 107 ? 13.453 -4.957 -3.418 1 85.56 107 ARG A C 1
ATOM 836 O O . ARG A 1 107 ? 13.203 -6.113 -3.064 1 85.56 107 ARG A O 1
ATOM 843 N N . ASP A 1 108 ? 13.875 -4.605 -4.637 1 89.38 108 ASP A N 1
ATOM 844 C CA . ASP A 1 108 ? 14.039 -5.625 -5.668 1 89.38 108 ASP A CA 1
ATOM 845 C C . ASP A 1 108 ? 15.125 -6.625 -5.277 1 89.38 108 ASP A C 1
ATOM 847 O O . ASP A 1 108 ? 14.953 -7.832 -5.438 1 89.38 108 ASP A O 1
ATOM 851 N N . ASP A 1 109 ? 16.188 -6.051 -4.781 1 90.56 109 ASP A N 1
ATOM 852 C CA . ASP A 1 109 ? 17.312 -6.906 -4.395 1 90.56 109 ASP A CA 1
ATOM 853 C C . ASP A 1 109 ? 16.922 -7.832 -3.244 1 90.56 109 ASP A C 1
ATOM 855 O O . ASP A 1 109 ? 17.25 -9.023 -3.26 1 90.56 109 ASP A O 1
ATOM 859 N N . TRP A 1 110 ? 16.281 -7.266 -2.27 1 90.5 110 TRP A N 1
ATOM 860 C CA . TRP A 1 110 ? 15.836 -8.086 -1.15 1 90.5 110 TRP A CA 1
ATOM 861 C C . TRP A 1 110 ? 14.922 -9.211 -1.63 1 90.5 110 TRP A C 1
ATOM 863 O O . TRP A 1 110 ? 15.086 -10.367 -1.238 1 90.5 110 TRP A O 1
ATOM 873 N N . LEU A 1 111 ? 13.945 -8.844 -2.449 1 93.12 111 LEU A N 1
ATOM 874 C CA . LEU A 1 111 ? 13 -9.828 -2.945 1 93.12 111 LEU A CA 1
ATOM 875 C C . LEU A 1 111 ? 13.711 -10.906 -3.762 1 93.12 111 LEU A C 1
ATOM 877 O O . LEU A 1 111 ? 13.445 -12.094 -3.592 1 93.12 111 LEU A O 1
ATOM 881 N N . CYS A 1 112 ? 14.609 -10.453 -4.664 1 94 112 CYS A N 1
ATOM 882 C CA . CYS A 1 112 ? 15.383 -11.375 -5.488 1 94 112 CYS A CA 1
ATOM 883 C C . CYS A 1 112 ? 16.172 -12.352 -4.621 1 94 112 CYS A C 1
ATOM 885 O O . CYS A 1 112 ? 16.078 -13.562 -4.812 1 94 112 CYS A O 1
ATOM 887 N N . ASP A 1 113 ? 16.844 -11.789 -3.645 1 93.94 113 ASP A N 1
ATOM 888 C CA . ASP A 1 113 ? 17.656 -12.602 -2.756 1 93.94 113 ASP A CA 1
ATOM 889 C C . ASP A 1 113 ? 16.797 -13.586 -1.961 1 93.94 113 ASP A C 1
ATOM 891 O O . ASP A 1 113 ? 17.141 -14.766 -1.851 1 93.94 113 ASP A O 1
ATOM 895 N N . THR A 1 114 ? 15.719 -13.094 -1.448 1 93.69 114 THR A N 1
ATOM 896 C CA . THR A 1 114 ? 14.844 -13.914 -0.623 1 93.69 114 THR A CA 1
ATOM 897 C C . THR A 1 114 ? 14.227 -15.039 -1.448 1 93.69 114 THR A C 1
ATOM 899 O O . THR A 1 114 ? 14.141 -16.188 -0.99 1 93.69 114 THR A O 1
ATOM 902 N N . ILE A 1 115 ? 13.812 -14.742 -2.668 1 95.25 115 ILE A N 1
ATOM 903 C CA . ILE A 1 115 ? 13.234 -15.742 -3.562 1 95.25 115 ILE A CA 1
ATOM 904 C C . ILE A 1 115 ? 14.273 -16.828 -3.857 1 95.25 115 ILE A C 1
ATOM 906 O O . ILE A 1 115 ? 13.977 -18.016 -3.744 1 95.25 115 ILE A O 1
ATOM 910 N N . ASN A 1 116 ? 15.445 -16.391 -4.211 1 94.44 116 ASN A N 1
ATOM 911 C CA . ASN A 1 116 ? 16.484 -17.328 -4.648 1 94.44 116 ASN A CA 1
ATOM 912 C C . ASN A 1 116 ? 16.984 -18.172 -3.49 1 94.44 116 ASN A C 1
ATOM 914 O O . ASN A 1 116 ? 17.422 -19.312 -3.693 1 94.44 116 ASN A O 1
ATOM 918 N N . THR A 1 117 ? 16.891 -17.656 -2.266 1 94.19 117 THR A N 1
ATOM 919 C CA . THR A 1 117 ? 17.406 -18.391 -1.114 1 94.19 117 THR A CA 1
ATOM 920 C C . THR A 1 117 ? 16.312 -19.266 -0.498 1 94.19 117 THR A C 1
ATOM 922 O O . THR A 1 117 ? 16.609 -20.297 0.111 1 94.19 117 THR A O 1
ATOM 925 N N . SER A 1 118 ? 15.047 -18.969 -0.772 1 94.81 118 SER A N 1
ATOM 926 C CA . SER A 1 118 ? 14 -19.609 0.01 1 94.81 118 SER A CA 1
ATOM 927 C C . SER A 1 118 ? 13.117 -20.5 -0.867 1 94.81 118 SER A C 1
ATOM 929 O O . SER A 1 118 ? 12.344 -21.312 -0.359 1 94.81 118 SER A O 1
ATOM 931 N N . LEU A 1 119 ? 13.242 -20.328 -2.186 1 95.88 119 LEU A N 1
ATOM 932 C CA . LEU A 1 119 ? 12.312 -21.031 -3.051 1 95.88 119 LEU A CA 1
ATOM 933 C C . LEU A 1 119 ? 13.062 -21.906 -4.051 1 95.88 119 LEU A C 1
ATOM 935 O O . LEU A 1 119 ? 14.109 -21.516 -4.562 1 95.88 119 LEU A O 1
ATOM 939 N N . SER A 1 120 ? 12.477 -23.031 -4.344 1 96.75 120 SER A N 1
ATOM 940 C CA . SER A 1 120 ? 12.984 -23.906 -5.395 1 96.75 120 SER A CA 1
ATOM 941 C C . SER A 1 120 ? 12.695 -23.344 -6.777 1 96.75 120 SER A C 1
ATOM 943 O O . SER A 1 120 ? 11.859 -22.453 -6.926 1 96.75 120 SER A O 1
ATOM 945 N N . PRO A 1 121 ? 13.398 -23.875 -7.82 1 95.62 121 PRO A N 1
ATOM 946 C CA . PRO A 1 121 ? 13.117 -23.422 -9.188 1 95.62 121 PRO A CA 1
ATOM 947 C C . PRO A 1 121 ? 11.656 -23.625 -9.586 1 95.62 121 PRO A C 1
ATOM 949 O O . PRO A 1 121 ? 11.086 -22.781 -10.281 1 95.62 121 PRO A O 1
ATOM 952 N N . ARG A 1 122 ? 11.086 -24.688 -9.094 1 96.19 122 ARG A N 1
ATOM 953 C CA . ARG A 1 122 ? 9.68 -24.938 -9.383 1 96.19 122 ARG A CA 1
ATOM 954 C C . ARG A 1 122 ? 8.789 -23.891 -8.742 1 96.19 122 ARG A C 1
ATOM 956 O O . ARG A 1 122 ? 7.871 -23.375 -9.383 1 96.19 122 ARG A O 1
ATOM 963 N N . GLU A 1 123 ? 9.094 -23.594 -7.535 1 96.44 123 GLU A N 1
ATOM 964 C CA . GLU A 1 123 ? 8.32 -22.594 -6.805 1 96.44 123 GLU A CA 1
ATOM 965 C C . GLU A 1 123 ? 8.477 -21.219 -7.434 1 96.44 123 GLU A C 1
ATOM 967 O O . GLU A 1 123 ? 7.527 -20.438 -7.48 1 96.44 123 GLU A O 1
ATOM 972 N N . GLN A 1 124 ? 9.68 -20.938 -7.934 1 96.56 124 GLN A N 1
ATOM 973 C CA . GLN A 1 124 ? 9.93 -19.656 -8.594 1 96.56 124 GLN A CA 1
ATOM 974 C C . GLN A 1 124 ? 9.102 -19.531 -9.867 1 96.56 124 GLN A C 1
ATOM 976 O O . GLN A 1 124 ? 8.586 -18.438 -10.164 1 96.56 124 GLN A O 1
ATOM 981 N N . LYS A 1 125 ? 8.984 -20.609 -10.5 1 95.88 125 LYS A N 1
ATOM 982 C CA . LYS A 1 125 ? 8.18 -20.594 -11.727 1 95.88 125 LYS A CA 1
ATOM 983 C C . LYS A 1 125 ? 6.707 -20.344 -11.406 1 95.88 125 LYS A C 1
ATOM 985 O O . LYS A 1 125 ? 6.023 -19.641 -12.156 1 95.88 125 LYS A O 1
ATOM 990 N N . ILE A 1 126 ? 6.219 -20.891 -10.328 1 96.31 126 ILE A N 1
ATOM 991 C CA . ILE A 1 126 ? 4.848 -20.672 -9.891 1 96.31 126 ILE A CA 1
ATOM 992 C C . ILE A 1 126 ? 4.637 -19.188 -9.609 1 96.31 126 ILE A C 1
ATOM 994 O O . ILE A 1 126 ? 3.627 -18.609 -10.023 1 96.31 126 ILE A O 1
ATOM 998 N N . LEU A 1 127 ? 5.594 -18.562 -8.961 1 95.75 127 LEU A N 1
ATOM 999 C CA . LEU A 1 127 ? 5.504 -17.141 -8.641 1 95.75 127 LEU A CA 1
ATOM 1000 C C . LEU A 1 127 ? 5.508 -16.297 -9.906 1 95.75 127 LEU A C 1
ATOM 1002 O O . LEU A 1 127 ? 4.77 -15.312 -10.008 1 95.75 127 LEU A O 1
ATOM 1006 N N . GLN A 1 128 ? 6.352 -16.734 -10.828 1 95.44 128 GLN A N 1
ATOM 1007 C CA . GLN A 1 128 ? 6.418 -16.016 -12.094 1 95.44 128 GLN A CA 1
ATOM 1008 C C . GLN A 1 128 ? 5.078 -16.078 -12.828 1 95.44 128 GLN A C 1
ATOM 1010 O O . GLN A 1 128 ? 4.586 -15.047 -13.297 1 95.44 128 GLN A O 1
ATOM 1015 N N . GLU A 1 129 ? 4.535 -17.219 -12.859 1 96 129 GLU A N 1
ATOM 1016 C CA . GLU A 1 129 ? 3.234 -17.375 -13.5 1 96 129 GLU A CA 1
ATOM 1017 C C . GLU A 1 129 ? 2.15 -16.594 -12.758 1 96 129 GLU A C 1
ATOM 1019 O O . GLU A 1 129 ? 1.279 -15.984 -13.383 1 96 129 GLU A O 1
ATOM 1024 N N . ALA A 1 130 ? 2.201 -16.656 -11.477 1 96.56 130 ALA A N 1
ATOM 1025 C CA . ALA A 1 130 ? 1.23 -15.938 -10.656 1 96.56 130 ALA A CA 1
ATOM 1026 C C . ALA A 1 130 ? 1.298 -14.43 -10.906 1 96.56 130 ALA A C 1
ATOM 1028 O O . ALA A 1 130 ? 0.272 -13.75 -10.898 1 96.56 130 ALA A O 1
ATOM 1029 N N . GLY A 1 131 ? 2.555 -13.898 -11.031 1 95.88 131 GLY A N 1
ATOM 1030 C CA . GLY A 1 131 ? 2.717 -12.492 -11.352 1 95.88 131 GLY A CA 1
ATOM 1031 C C . GLY A 1 131 ? 1.965 -12.07 -12.602 1 95.88 131 GLY A C 1
ATOM 1032 O O . GLY A 1 131 ? 1.306 -11.031 -12.617 1 95.88 131 GLY A O 1
ATOM 1033 N N . GLU A 1 132 ? 2.039 -12.938 -13.594 1 95.44 132 GLU A N 1
ATOM 1034 C CA . GLU A 1 132 ? 1.327 -12.664 -14.836 1 95.44 132 GLU A CA 1
ATOM 1035 C C . GLU A 1 132 ? -0.184 -12.68 -14.625 1 95.44 132 GLU A C 1
ATOM 1037 O O . GLU A 1 132 ? -0.901 -11.836 -15.164 1 95.44 132 GLU A O 1
ATOM 1042 N N . LEU A 1 133 ? -0.644 -13.641 -13.883 1 96.25 133 LEU A N 1
ATOM 1043 C CA . LEU A 1 133 ? -2.066 -13.742 -13.586 1 96.25 133 LEU A CA 1
ATOM 1044 C C . LEU A 1 133 ? -2.547 -12.531 -12.797 1 96.25 133 LEU A C 1
ATOM 1046 O O . LEU A 1 133 ? -3.637 -12.008 -13.047 1 96.25 133 LEU A O 1
ATOM 1050 N N . MET A 1 134 ? -1.727 -12.039 -11.852 1 94.81 134 MET A N 1
ATOM 1051 C CA . MET A 1 134 ? -2.078 -10.867 -11.062 1 94.81 134 MET A CA 1
ATOM 1052 C C . MET A 1 134 ? -2.18 -9.625 -11.945 1 94.81 134 MET A C 1
ATOM 1054 O O . MET A 1 134 ? -3.062 -8.789 -11.742 1 94.81 134 MET A O 1
ATOM 1058 N N . SER A 1 135 ? -1.259 -9.57 -12.891 1 92.5 135 SER A N 1
ATOM 1059 C CA . SER A 1 135 ? -1.321 -8.469 -13.844 1 92.5 135 SER A CA 1
ATOM 1060 C C . SER A 1 135 ? -2.619 -8.508 -14.648 1 92.5 135 SER A C 1
ATOM 1062 O O . SER A 1 135 ? -3.262 -7.473 -14.844 1 92.5 135 SER A O 1
ATOM 1064 N N . ARG A 1 136 ? -2.973 -9.664 -15.055 1 93.25 136 ARG A N 1
ATOM 1065 C CA . ARG A 1 136 ? -4.219 -9.82 -15.797 1 93.25 136 ARG A CA 1
ATOM 1066 C C . ARG A 1 136 ? -5.418 -9.398 -14.953 1 93.25 136 ARG A C 1
ATOM 1068 O O . ARG A 1 136 ? -6.309 -8.695 -15.438 1 93.25 136 ARG A O 1
ATOM 1075 N N . LEU A 1 137 ? -5.453 -9.828 -13.719 1 93.5 137 LEU A N 1
ATOM 1076 C CA . LEU A 1 137 ? -6.539 -9.484 -12.805 1 93.5 137 LEU A CA 1
ATOM 1077 C C . LEU A 1 137 ? -6.617 -7.969 -12.609 1 93.5 137 LEU A C 1
ATOM 1079 O O . LEU A 1 137 ? -7.711 -7.398 -12.602 1 93.5 137 LEU A O 1
ATOM 1083 N N . ALA A 1 138 ? -5.441 -7.324 -12.438 1 90.5 138 ALA A N 1
ATOM 1084 C CA . ALA A 1 138 ? -5.375 -5.895 -12.148 1 90.5 138 ALA A CA 1
ATOM 1085 C C . ALA A 1 138 ? -5.98 -5.074 -13.281 1 90.5 138 ALA A C 1
ATOM 1087 O O . ALA A 1 138 ? -6.609 -4.039 -13.039 1 90.5 138 ALA A O 1
ATOM 1088 N N . TYR A 1 139 ? -5.852 -5.543 -14.445 1 88.31 139 TYR A N 1
ATOM 1089 C CA . TYR A 1 139 ? -6.262 -4.746 -15.594 1 88.31 139 TYR A CA 1
ATOM 1090 C C . TYR A 1 139 ? -7.625 -5.191 -16.109 1 88.31 139 TYR A C 1
ATOM 1092 O O . TYR A 1 139 ? -8.109 -4.68 -17.125 1 88.31 139 TYR A O 1
ATOM 1100 N N . GLU A 1 140 ? -8.141 -6.168 -15.406 1 85.94 140 GLU A N 1
ATOM 1101 C CA . GLU A 1 140 ? -9.445 -6.664 -15.844 1 85.94 140 GLU A CA 1
ATOM 1102 C C . GLU A 1 140 ? -10.484 -5.547 -15.852 1 85.94 140 GLU A C 1
ATOM 1104 O O . GLU A 1 140 ? -10.672 -4.855 -14.852 1 85.94 140 GLU A O 1
ATOM 1109 N N . GLY A 1 141 ? -11.141 -5.391 -16.922 1 77.75 141 GLY A N 1
ATOM 1110 C CA . GLY A 1 141 ? -12.211 -4.414 -17.047 1 77.75 141 GLY A CA 1
ATOM 1111 C C . GLY A 1 141 ? -11.711 -3.004 -17.281 1 77.75 141 GLY A C 1
ATOM 1112 O O . GLY A 1 141 ? -12.5 -2.061 -17.344 1 77.75 141 GLY A O 1
ATOM 1113 N N . LEU A 1 142 ? -10.422 -2.799 -17.188 1 77.38 142 LEU A N 1
ATOM 1114 C CA . LEU A 1 142 ? -9.891 -1.462 -17.422 1 77.38 142 LEU A CA 1
ATOM 1115 C C . LEU A 1 142 ? -9.516 -1.269 -18.891 1 77.38 142 LEU A C 1
ATOM 1117 O O . LEU A 1 142 ? -9.055 -2.205 -19.547 1 77.38 142 LEU A O 1
ATOM 1121 N N . ASP A 1 143 ? -10.016 -0.292 -19.406 1 66.25 143 ASP A N 1
ATOM 1122 C CA . ASP A 1 143 ? -9.742 -0.006 -20.812 1 66.25 143 ASP A CA 1
ATOM 1123 C C . ASP A 1 143 ? -8.289 0.415 -21.031 1 66.25 143 ASP A C 1
ATOM 1125 O O . ASP A 1 143 ? -7.703 0.156 -22.078 1 66.25 143 ASP A O 1
ATOM 1129 N N . ASN A 1 144 ? -7.746 1.237 -19.953 1 61.09 144 ASN A N 1
ATOM 1130 C CA . ASN A 1 144 ? -6.402 1.774 -20.141 1 61.09 144 ASN A CA 1
ATOM 1131 C C . ASN A 1 144 ? -5.469 1.358 -19 1 61.09 144 ASN A C 1
ATOM 1133 O O . ASN A 1 144 ? -5.77 1.594 -17.828 1 61.09 144 ASN A O 1
ATOM 1137 N N . ARG A 1 145 ? -4.5 0.576 -19.344 1 57.78 145 ARG A N 1
ATOM 1138 C CA . ARG A 1 145 ? -3.486 0.125 -18.406 1 57.78 145 ARG A CA 1
ATOM 1139 C C . ARG A 1 145 ? -2.855 1.307 -17.672 1 57.78 145 ARG A C 1
ATOM 1141 O O . ARG A 1 145 ? -2.369 1.16 -16.547 1 57.78 145 ARG A O 1
ATOM 1148 N N . ASP A 1 146 ? -2.777 2.385 -18.391 1 57.69 146 ASP A N 1
ATOM 1149 C CA . ASP A 1 146 ? -2.137 3.578 -17.844 1 57.69 146 ASP A CA 1
ATOM 1150 C C . ASP A 1 146 ? -2.811 4.02 -16.547 1 57.69 146 ASP A C 1
ATOM 1152 O O . ASP A 1 146 ? -2.199 4.699 -15.727 1 57.69 146 ASP A O 1
ATOM 1156 N N . GLU A 1 147 ? -3.986 3.525 -16.5 1 57 147 GLU A N 1
ATOM 1157 C CA . GLU A 1 147 ? -4.766 3.99 -15.359 1 57 147 GL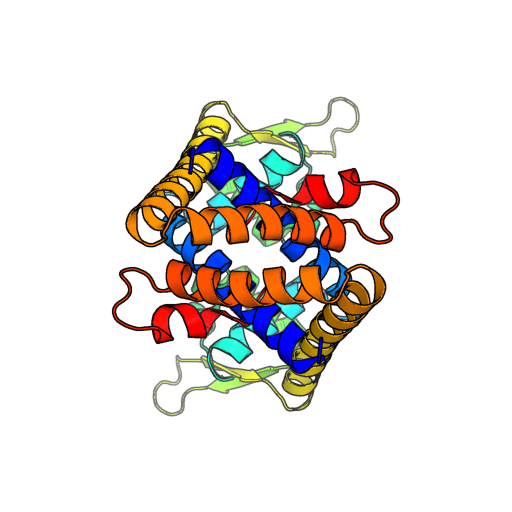U A CA 1
ATOM 1158 C C . GLU A 1 147 ? -4.16 3.508 -14.047 1 57 147 GLU A C 1
ATOM 1160 O O . GLU A 1 147 ? -4.184 4.227 -13.047 1 57 147 GLU A O 1
ATOM 1165 N N . LEU A 1 148 ? -3.66 2.303 -14.125 1 59.12 148 LEU A N 1
ATOM 1166 C CA . LEU A 1 148 ? -3.111 1.743 -12.891 1 59.12 148 LEU A CA 1
ATOM 1167 C C . LEU A 1 148 ? -1.607 1.983 -12.805 1 59.12 148 LEU A C 1
ATOM 1169 O O . LEU A 1 148 ? -1.041 2.027 -11.711 1 59.12 148 LEU A O 1
ATOM 1173 N N . ASP A 1 149 ? -0.97 1.977 -13.961 1 55.56 149 ASP A N 1
ATOM 1174 C CA . ASP A 1 149 ? 0.487 2.043 -14.016 1 55.56 149 ASP A CA 1
ATOM 1175 C C . ASP A 1 149 ? 1.004 3.348 -13.422 1 55.56 149 ASP A C 1
ATOM 1177 O O . ASP A 1 149 ? 2.117 3.396 -12.891 1 55.56 149 ASP A O 1
ATOM 1181 N N . ARG A 1 150 ? 0.228 4.262 -13.555 1 46.16 150 ARG A N 1
ATOM 1182 C CA . ARG A 1 150 ? 0.713 5.535 -13.031 1 46.16 150 ARG A CA 1
ATOM 1183 C C . ARG A 1 150 ? 0.928 5.465 -11.523 1 46.16 150 ARG A C 1
ATOM 1185 O O . ARG A 1 150 ? 1.593 6.328 -10.945 1 46.16 150 ARG A O 1
ATOM 1192 N N . SER A 1 151 ? 0.34 4.473 -10.906 1 46.19 151 SER A N 1
ATOM 1193 C CA . SER A 1 151 ? 0.369 4.449 -9.453 1 46.19 151 SER A CA 1
ATOM 1194 C C . SER A 1 151 ? 1.513 3.58 -8.938 1 46.19 151 SER A C 1
ATOM 1196 O O . SER A 1 151 ? 1.602 3.311 -7.734 1 46.19 151 SER A O 1
ATOM 1198 N N . ASP A 1 152 ? 2.254 2.881 -9.625 1 41.38 152 ASP A N 1
ATOM 1199 C CA . ASP A 1 152 ? 3.281 1.927 -9.227 1 41.38 152 ASP A CA 1
ATOM 1200 C C . ASP A 1 152 ? 4.176 2.51 -8.133 1 41.38 152 ASP A C 1
ATOM 1202 O O . ASP A 1 152 ? 5.012 1.806 -7.566 1 41.38 152 ASP A O 1
ATOM 1206 N N . ALA A 1 153 ? 4.43 3.66 -7.992 1 35.66 153 ALA A N 1
ATOM 1207 C CA . ALA A 1 153 ? 5.609 4.176 -7.305 1 35.66 153 ALA A CA 1
ATOM 1208 C C . ALA A 1 153 ? 5.457 4.055 -5.793 1 35.66 153 ALA A C 1
ATOM 1210 O O . ALA A 1 153 ? 6.438 4.191 -5.051 1 35.66 153 ALA A O 1
ATOM 1211 N N . ALA A 1 154 ? 4.309 4.191 -5.109 1 39.31 154 ALA A N 1
ATOM 1212 C CA . ALA A 1 154 ? 4.379 4.367 -3.66 1 39.31 154 ALA A CA 1
ATOM 1213 C C . ALA A 1 154 ? 4.586 3.031 -2.957 1 39.31 154 ALA A C 1
ATOM 1215 O O . ALA A 1 154 ? 4.785 2.986 -1.74 1 39.31 154 ALA A O 1
ATOM 1216 N N . GLY A 1 155 ? 4.277 1.891 -3.473 1 34.12 155 GLY A N 1
ATOM 1217 C CA . GLY A 1 155 ? 4.367 0.711 -2.629 1 34.12 155 GLY A CA 1
ATOM 1218 C C . GLY A 1 155 ? 5.754 0.09 -2.621 1 34.12 155 GLY A C 1
ATOM 1219 O O . GLY A 1 155 ? 6.492 0.198 -3.6 1 34.12 155 GLY A O 1
ATOM 1220 N N . MET B 1 1 ? 15.906 -17.25 -9.961 1 73.56 1 MET B N 1
ATOM 1221 C CA . MET B 1 1 ? 15.18 -16.203 -10.664 1 73.56 1 MET B CA 1
ATOM 1222 C C . MET B 1 1 ? 16.047 -14.961 -10.828 1 73.56 1 MET B C 1
ATOM 1224 O O . MET B 1 1 ? 16.703 -14.531 -9.883 1 73.56 1 MET B O 1
ATOM 1228 N N . GLU B 1 2 ? 16.219 -14.5 -12.102 1 85.62 2 GLU B N 1
ATOM 1229 C CA . GLU B 1 2 ? 16.938 -13.258 -12.352 1 85.62 2 GLU B CA 1
ATOM 1230 C C . GLU B 1 2 ? 16.281 -12.078 -11.633 1 85.62 2 GLU B C 1
ATOM 1232 O O . GLU B 1 2 ? 15.055 -12.047 -11.469 1 85.62 2 GLU B O 1
ATOM 1237 N N . CYS B 1 3 ? 17.094 -11.227 -11.117 1 89.56 3 CYS B N 1
ATOM 1238 C CA . CYS B 1 3 ? 16.594 -10.094 -10.336 1 89.56 3 CYS B CA 1
ATOM 1239 C C . CYS B 1 3 ? 15.602 -9.266 -11.148 1 89.56 3 CYS B C 1
ATOM 1241 O O . CYS B 1 3 ? 14.672 -8.688 -10.586 1 89.56 3 CYS B O 1
ATOM 1243 N N . GLU B 1 4 ? 15.758 -9.359 -12.43 1 90 4 GLU B N 1
ATOM 1244 C CA . GLU B 1 4 ? 14.797 -8.672 -13.281 1 90 4 GLU B CA 1
ATOM 1245 C C . GLU B 1 4 ? 13.406 -9.273 -13.148 1 90 4 GLU B C 1
ATOM 1247 O O . GLU B 1 4 ? 12.406 -8.555 -13.195 1 90 4 GLU B O 1
ATOM 1252 N N . GLU B 1 5 ? 13.477 -10.578 -12.945 1 91.19 5 GLU B N 1
ATOM 1253 C CA . GLU B 1 5 ? 12.203 -11.266 -12.789 1 91.19 5 GLU B CA 1
ATOM 1254 C C . GLU B 1 5 ? 11.562 -10.93 -11.445 1 91.19 5 GLU B C 1
ATOM 1256 O O . GLU B 1 5 ? 10.336 -10.797 -11.352 1 91.19 5 GLU B O 1
ATOM 1261 N N . ALA B 1 6 ? 12.367 -10.805 -10.477 1 91.56 6 ALA B N 1
ATOM 1262 C CA . ALA B 1 6 ? 11.867 -10.398 -9.164 1 91.56 6 ALA B CA 1
ATOM 1263 C C . ALA B 1 6 ? 11.273 -9 -9.211 1 91.56 6 ALA B C 1
ATOM 1265 O O . ALA B 1 6 ? 10.234 -8.734 -8.586 1 91.56 6 ALA B O 1
ATOM 1266 N N . SER B 1 7 ? 11.961 -8.148 -10.008 1 92 7 SER B N 1
ATOM 1267 C CA . SER B 1 7 ? 11.453 -6.793 -10.188 1 92 7 SER B CA 1
ATOM 1268 C C . SER B 1 7 ? 10.109 -6.793 -10.906 1 92 7 SER B C 1
ATOM 1270 O O . SER B 1 7 ? 9.211 -6.031 -10.555 1 92 7 SER B O 1
ATOM 1272 N N . ARG B 1 8 ? 10.023 -7.609 -11.859 1 91.75 8 ARG B N 1
ATOM 1273 C CA . ARG B 1 8 ? 8.766 -7.73 -12.594 1 91.75 8 ARG B CA 1
ATOM 1274 C C . ARG B 1 8 ? 7.645 -8.219 -11.68 1 91.75 8 ARG B C 1
ATOM 1276 O O . ARG B 1 8 ? 6.535 -7.68 -11.711 1 91.75 8 ARG B O 1
ATOM 1283 N N . LEU B 1 9 ? 7.93 -9.18 -10.875 1 92.62 9 LEU B N 1
ATOM 1284 C CA . LEU B 1 9 ? 6.953 -9.711 -9.938 1 92.62 9 LEU B CA 1
ATOM 1285 C C . LEU B 1 9 ? 6.488 -8.625 -8.969 1 92.62 9 LEU B C 1
ATOM 1287 O O . LEU B 1 9 ? 5.285 -8.477 -8.727 1 92.62 9 LEU B O 1
ATOM 1291 N N . ARG B 1 10 ? 7.406 -7.938 -8.438 1 91.12 10 ARG B N 1
ATOM 1292 C CA . ARG B 1 10 ? 7.066 -6.855 -7.523 1 91.12 10 ARG B CA 1
ATOM 1293 C C . ARG B 1 10 ? 6.129 -5.852 -8.18 1 91.12 10 ARG B C 1
ATOM 1295 O O . ARG B 1 10 ? 5.145 -5.418 -7.578 1 91.12 10 ARG B O 1
ATOM 1302 N N . ARG B 1 11 ? 6.414 -5.52 -9.43 1 88.31 11 ARG B N 1
ATOM 1303 C CA . ARG B 1 11 ? 5.574 -4.57 -10.156 1 88.31 11 ARG B CA 1
ATOM 1304 C C . ARG B 1 11 ? 4.168 -5.121 -10.352 1 88.31 11 ARG B C 1
ATOM 1306 O O . ARG B 1 11 ? 3.184 -4.391 -10.227 1 88.31 11 ARG B O 1
ATOM 1313 N N . GLN B 1 12 ? 4.082 -6.316 -10.664 1 89.94 12 GLN B N 1
ATOM 1314 C CA . GLN B 1 12 ? 2.787 -6.961 -10.875 1 89.94 12 GLN B CA 1
ATOM 1315 C C . GLN B 1 12 ? 1.982 -7.012 -9.578 1 89.94 12 GLN B C 1
ATOM 1317 O O . GLN B 1 12 ? 0.775 -6.766 -9.586 1 89.94 12 GLN B O 1
ATOM 1322 N N . LEU B 1 13 ? 2.666 -7.305 -8.492 1 90.5 13 LEU B N 1
ATOM 1323 C CA . LEU B 1 13 ? 2.047 -7.293 -7.176 1 90.5 13 LEU B CA 1
ATOM 1324 C C . LEU B 1 13 ? 1.508 -5.906 -6.84 1 90.5 13 LEU B C 1
ATOM 1326 O O . LEU B 1 13 ? 0.361 -5.77 -6.406 1 90.5 13 LEU B O 1
ATOM 1330 N N . MET B 1 14 ? 2.275 -4.938 -7.094 1 85.75 14 MET B N 1
ATOM 1331 C CA . MET B 1 14 ? 1.882 -3.562 -6.801 1 85.75 14 MET B CA 1
ATOM 1332 C C . MET B 1 14 ? 0.71 -3.133 -7.68 1 85.75 14 MET B C 1
ATOM 1334 O O . MET B 1 14 ? -0.178 -2.408 -7.223 1 85.75 14 MET B O 1
ATOM 1338 N N . THR B 1 15 ? 0.748 -3.535 -8.93 1 85.88 15 THR B N 1
ATOM 1339 C CA . THR B 1 15 ? -0.333 -3.193 -9.844 1 85.88 15 THR B CA 1
ATOM 1340 C C . THR B 1 15 ? -1.66 -3.766 -9.359 1 85.88 15 THR B C 1
ATOM 1342 O O . THR B 1 15 ? -2.678 -3.07 -9.352 1 85.88 15 THR B O 1
ATOM 1345 N N . LEU B 1 16 ? -1.683 -4.996 -8.906 1 89.69 16 LEU B N 1
ATOM 1346 C CA . LEU B 1 16 ? -2.906 -5.609 -8.398 1 89.69 16 LEU B CA 1
ATOM 1347 C C . LEU B 1 16 ? -3.361 -4.93 -7.113 1 89.69 16 LEU B C 1
ATOM 1349 O O . LEU B 1 16 ? -4.559 -4.711 -6.91 1 89.69 16 LEU B O 1
ATOM 1353 N N . GLN B 1 17 ? -2.428 -4.598 -6.289 1 86.31 17 GLN B N 1
ATOM 1354 C CA . GLN B 1 17 ? -2.748 -3.898 -5.047 1 86.31 17 GLN B CA 1
ATOM 1355 C C . GLN B 1 17 ? -3.406 -2.551 -5.328 1 86.31 17 GLN B C 1
ATOM 1357 O O . GLN B 1 17 ? -4.359 -2.166 -4.648 1 86.31 17 GLN B O 1
ATOM 1362 N N . ARG B 1 18 ? -2.889 -1.853 -6.266 1 79.81 18 ARG B N 1
ATOM 1363 C CA . ARG B 1 18 ? -3.463 -0.57 -6.66 1 79.81 18 ARG B CA 1
ATOM 1364 C C . ARG B 1 18 ? -4.891 -0.743 -7.168 1 79.81 18 ARG B C 1
ATOM 1366 O O . ARG B 1 18 ? -5.773 0.055 -6.844 1 79.81 18 ARG B O 1
ATOM 1373 N N . ARG B 1 19 ? -5.09 -1.712 -7.938 1 84.06 19 ARG B N 1
ATOM 1374 C CA . ARG B 1 19 ? -6.43 -1.996 -8.445 1 84.06 19 ARG B CA 1
ATOM 1375 C C . ARG B 1 19 ? -7.398 -2.289 -7.305 1 84.06 19 ARG B C 1
ATOM 1377 O O . ARG B 1 19 ? -8.523 -1.79 -7.297 1 84.06 19 ARG B O 1
ATOM 1384 N N . LEU B 1 20 ? -6.945 -3.102 -6.355 1 85.06 20 LEU B N 1
ATOM 1385 C CA . LEU B 1 20 ? -7.758 -3.445 -5.195 1 85.06 20 LEU B CA 1
ATOM 1386 C C . LEU B 1 20 ? -8.125 -2.197 -4.398 1 85.06 20 LEU B C 1
ATOM 1388 O O . LEU B 1 20 ? -9.258 -2.062 -3.93 1 85.06 20 LEU B O 1
ATOM 1392 N N . ARG B 1 21 ? -7.195 -1.272 -4.293 1 74.75 21 ARG B N 1
ATOM 1393 C CA . ARG B 1 21 ? -7.43 -0.026 -3.572 1 74.75 21 ARG B CA 1
ATOM 1394 C C . ARG B 1 21 ? -8.43 0.854 -4.312 1 74.75 21 ARG B C 1
ATOM 1396 O O . ARG B 1 21 ? -9.25 1.528 -3.691 1 74.75 21 ARG B O 1
ATOM 1403 N N . ARG B 1 22 ? -8.25 0.904 -5.613 1 73.81 22 ARG B N 1
ATOM 1404 C CA . ARG B 1 22 ? -9.148 1.696 -6.441 1 73.81 22 ARG B CA 1
ATOM 1405 C C . ARG B 1 22 ? -10.594 1.223 -6.289 1 73.81 22 ARG B C 1
ATOM 1407 O O . ARG B 1 22 ? -11.523 2.025 -6.355 1 73.81 22 ARG B O 1
ATOM 1414 N N . GLU B 1 23 ? -10.672 -0.005 -6.234 1 74.5 23 GLU B N 1
ATOM 1415 C CA . GLU B 1 23 ? -12.016 -0.563 -6.121 1 74.5 23 GLU B CA 1
ATOM 1416 C C . GLU B 1 23 ? -12.641 -0.222 -4.77 1 74.5 23 GLU B C 1
ATOM 1418 O O . GLU B 1 23 ? -13.859 -0.278 -4.617 1 74.5 23 GLU B O 1
ATOM 1423 N N . MET B 1 24 ? -11.805 0.27 -3.818 1 64.12 24 MET B N 1
ATOM 1424 C CA . MET B 1 24 ? -12.289 0.804 -2.549 1 64.12 24 MET B CA 1
ATOM 1425 C C . MET B 1 24 ? -12.898 2.189 -2.736 1 64.12 24 MET B C 1
ATOM 1427 O O . MET B 1 24 ? -13.781 2.592 -1.979 1 64.12 24 MET B O 1
ATOM 1431 N N . LYS B 1 25 ? -12.211 3.111 -3.492 1 58.19 25 LYS B N 1
ATOM 1432 C CA . LYS B 1 25 ? -12.477 4.543 -3.605 1 58.19 25 LYS B CA 1
ATOM 1433 C C . LYS B 1 25 ? -13.922 4.801 -4.02 1 58.19 25 LYS B C 1
ATOM 1435 O O . LYS B 1 25 ? -14.422 5.918 -3.875 1 58.19 25 LYS B O 1
ATOM 1440 N N . THR B 1 26 ? -14.703 3.883 -4.535 1 47.66 26 THR B N 1
ATOM 1441 C CA . THR B 1 26 ? -16.031 4.371 -4.914 1 47.66 26 THR B CA 1
ATOM 1442 C C . THR B 1 26 ? -16.781 4.887 -3.695 1 47.66 26 THR B C 1
ATOM 1444 O O . THR B 1 26 ? -17.984 5.176 -3.777 1 47.66 26 THR B O 1
ATOM 1447 N N . ARG B 1 27 ? -16.219 5.004 -2.504 1 50.06 27 ARG B N 1
ATOM 1448 C CA . ARG B 1 27 ? -17.219 5.383 -1.496 1 50.06 27 ARG B CA 1
ATOM 1449 C C . ARG B 1 27 ? -16.859 6.723 -0.858 1 50.06 27 ARG B C 1
ATOM 1451 O O . ARG B 1 27 ? -15.734 7.203 -0.999 1 50.06 27 ARG B O 1
ATOM 1458 N N . PRO B 1 28 ? -17.812 7.121 0.139 1 46.94 28 PRO B N 1
ATOM 1459 C CA . PRO B 1 28 ? -18.094 8.359 0.871 1 46.94 28 PRO B CA 1
ATOM 1460 C C . PRO B 1 28 ? -16.891 8.852 1.67 1 46.94 28 PRO B C 1
ATOM 1462 O O . PRO B 1 28 ? -16.766 10.047 1.953 1 46.94 28 PRO B O 1
ATOM 1465 N N . VAL B 1 29 ? -16.188 7.902 2.27 1 52.31 29 VAL B N 1
ATOM 1466 C CA . VAL B 1 29 ? -15.133 8.375 3.156 1 52.31 29 VAL B CA 1
ATOM 1467 C C . VAL B 1 29 ? -13.867 8.648 2.348 1 52.31 29 VAL B C 1
ATOM 1469 O O . VAL B 1 29 ? -13.516 7.883 1.45 1 52.31 29 VAL B O 1
ATOM 1472 N N . ALA B 1 30 ? -13.375 9.781 2.615 1 59.34 30 ALA B N 1
ATOM 1473 C CA . ALA B 1 30 ? -12.125 10.164 1.969 1 59.34 30 ALA B CA 1
ATOM 1474 C C . ALA B 1 30 ? -11.062 9.078 2.117 1 59.34 30 ALA B C 1
ATOM 1476 O O . ALA B 1 30 ? -11.062 8.336 3.102 1 59.34 30 ALA B O 1
ATOM 1477 N N . GLN B 1 31 ? -10.516 8.648 1.131 1 62.72 31 GLN B N 1
ATOM 1478 C CA . GLN B 1 31 ? -9.477 7.629 1.075 1 62.72 31 GLN B CA 1
ATOM 1479 C C . GLN B 1 31 ? -8.562 7.707 2.297 1 62.72 31 GLN B C 1
ATOM 1481 O O . GLN B 1 31 ? -8.172 6.676 2.852 1 62.72 31 GLN B O 1
ATOM 1486 N N . SER B 1 32 ? -8.281 8.953 2.672 1 63.09 32 SER B N 1
ATOM 1487 C CA . SER B 1 32 ? -7.434 9.148 3.846 1 63.09 32 SER B CA 1
ATOM 1488 C C . SER B 1 32 ? -8.086 8.578 5.098 1 63.09 32 SER B C 1
ATOM 1490 O O . SER B 1 32 ? -7.406 7.988 5.945 1 63.09 32 SER B O 1
ATOM 1492 N N . ASP B 1 33 ? -9.391 8.633 5.125 1 71.19 33 ASP B N 1
ATOM 1493 C CA . ASP B 1 33 ? -10.125 8.164 6.293 1 71.19 33 ASP B CA 1
ATOM 1494 C C . ASP B 1 33 ? -10.117 6.637 6.371 1 71.19 33 ASP B C 1
ATOM 1496 O O . ASP B 1 33 ? -9.945 6.066 7.453 1 71.19 33 ASP B O 1
ATOM 1500 N N . ALA B 1 34 ? -10.18 6.152 5.258 1 75.31 34 ALA B N 1
ATOM 1501 C CA . ALA B 1 34 ? -10.156 4.695 5.207 1 75.31 34 ALA B CA 1
ATOM 1502 C C . ALA B 1 34 ? -8.812 4.152 5.68 1 75.31 34 ALA B C 1
ATOM 1504 O O . ALA B 1 34 ? -8.758 3.129 6.371 1 75.31 34 ALA B O 1
ATOM 1505 N N . LEU B 1 35 ? -7.824 4.828 5.344 1 75.62 35 LEU B N 1
ATOM 1506 C CA . LEU B 1 35 ? -6.484 4.414 5.754 1 75.62 35 LEU B CA 1
ATOM 1507 C C . LEU B 1 35 ? -6.336 4.488 7.27 1 75.62 35 LEU B C 1
ATOM 1509 O O . LEU B 1 35 ? -5.758 3.59 7.887 1 75.62 35 LEU B O 1
ATOM 1513 N N . VAL B 1 36 ? -6.859 5.531 7.785 1 83 36 VAL B N 1
ATOM 1514 C CA . VAL B 1 36 ? -6.758 5.727 9.227 1 83 36 VAL B CA 1
ATOM 1515 C C . VAL B 1 36 ? -7.586 4.672 9.953 1 83 36 VAL B C 1
ATOM 1517 O O . VAL B 1 36 ? -7.113 4.047 10.906 1 83 36 VAL B O 1
ATOM 1520 N N . LEU B 1 37 ? -8.75 4.449 9.469 1 86.75 37 LEU B N 1
ATOM 1521 C CA . LEU B 1 37 ? -9.609 3.439 10.07 1 86.75 37 LEU B CA 1
ATOM 1522 C C . LEU B 1 37 ? -8.961 2.062 10.016 1 86.75 37 LEU B C 1
ATOM 1524 O O . LEU B 1 37 ? -9 1.31 10.992 1 86.75 37 LEU B O 1
ATOM 1528 N N . GLY B 1 38 ? -8.414 1.845 8.891 1 84.25 38 GLY B N 1
ATOM 1529 C CA . GLY B 1 38 ? -7.715 0.579 8.727 1 84.25 38 GLY B CA 1
ATOM 1530 C C . GLY B 1 38 ? -6.551 0.411 9.688 1 84.25 38 GLY B C 1
ATOM 1531 O O . GLY B 1 38 ? -6.332 -0.677 10.227 1 84.25 38 GLY B O 1
ATOM 1532 N N . ALA B 1 39 ? -5.824 1.442 9.852 1 82.19 39 ALA B N 1
ATOM 1533 C CA . ALA B 1 39 ? -4.684 1.407 10.758 1 82.19 39 ALA B CA 1
ATOM 1534 C C . ALA B 1 39 ? -5.133 1.154 12.195 1 82.19 39 ALA B C 1
ATOM 1536 O O . ALA B 1 39 ? -4.488 0.399 12.93 1 82.19 39 ALA B O 1
ATOM 1537 N N . ILE B 1 40 ? -6.199 1.766 12.57 1 88.38 40 ILE B N 1
ATOM 1538 C CA . ILE B 1 40 ? -6.742 1.567 13.914 1 88.38 40 ILE B CA 1
ATOM 1539 C C . ILE B 1 40 ? -7.164 0.111 14.086 1 88.38 40 ILE B C 1
ATOM 1541 O O . ILE B 1 40 ? -6.844 -0.518 15.094 1 88.38 40 ILE B O 1
ATOM 1545 N N . ASP B 1 41 ? -7.84 -0.352 13.117 1 86.19 41 ASP B N 1
ATOM 1546 C CA . ASP B 1 41 ? -8.328 -1.728 13.156 1 86.19 41 ASP B CA 1
ATOM 1547 C C . ASP B 1 41 ? -7.168 -2.717 13.273 1 86.19 41 ASP B C 1
ATOM 1549 O O . ASP B 1 41 ? -7.254 -3.688 14.031 1 86.19 41 ASP B O 1
ATOM 1553 N N . ARG B 1 42 ? -6.125 -2.426 12.641 1 77.38 42 ARG B N 1
ATOM 1554 C CA . ARG B 1 42 ? -4.969 -3.312 12.625 1 77.38 42 ARG B CA 1
ATOM 1555 C C . ARG B 1 42 ? -4.301 -3.363 14 1 77.38 42 ARG B C 1
ATOM 1557 O O . ARG B 1 42 ? -3.641 -4.348 14.336 1 77.38 42 ARG B O 1
ATOM 1564 N N . ARG B 1 43 ? -4.418 -2.348 14.641 1 80.62 43 ARG B N 1
ATOM 1565 C CA . ARG B 1 43 ? -3.816 -2.283 15.969 1 80.62 43 ARG B CA 1
ATOM 1566 C C . ARG B 1 43 ? -4.758 -2.854 17.031 1 80.62 43 ARG B C 1
ATOM 1568 O O . ARG B 1 43 ? -4.527 -2.686 18.234 1 80.62 43 ARG B O 1
ATOM 1575 N N . GLY B 1 44 ? -5.77 -3.484 16.578 1 79.5 44 GLY B N 1
ATOM 1576 C CA . GLY B 1 44 ? -6.691 -4.121 17.5 1 79.5 44 GLY B CA 1
ATOM 1577 C C . GLY B 1 44 ? -7.824 -3.211 17.938 1 79.5 44 GLY B C 1
ATOM 1578 O O . GLY B 1 44 ? -8.477 -3.463 18.953 1 79.5 44 GLY B O 1
ATOM 1579 N N . GLY B 1 45 ? -7.98 -2.141 17.375 1 78.44 45 GLY B N 1
ATOM 1580 C CA . GLY B 1 45 ? -9.125 -1.279 17.609 1 78.44 45 GLY B CA 1
ATOM 1581 C C . GLY B 1 45 ? -8.82 -0.127 18.547 1 78.44 45 GLY B C 1
ATOM 1582 O O . GLY B 1 45 ? -9.68 0.722 18.797 1 78.44 45 GLY B O 1
ATOM 1583 N N . THR B 1 46 ? -7.629 -0.194 19.203 1 81.44 46 THR B N 1
ATOM 1584 C CA . THR B 1 46 ? -7.188 0.902 20.062 1 81.44 46 THR B CA 1
ATOM 1585 C C . THR B 1 46 ? -5.754 1.304 19.734 1 81.44 46 THR B C 1
ATOM 1587 O O . THR B 1 46 ? -4.883 0.444 19.562 1 81.44 46 THR B O 1
ATOM 1590 N N . VAL B 1 47 ? -5.602 2.596 19.531 1 89.06 47 VAL B N 1
ATOM 1591 C CA . VAL B 1 47 ? -4.281 3.066 19.125 1 89.06 47 VAL B CA 1
ATOM 1592 C C . VAL B 1 47 ? -4.082 4.508 19.594 1 89.06 47 VAL B C 1
ATOM 1594 O O . VAL B 1 47 ? -5.055 5.238 19.812 1 89.06 47 VAL B O 1
ATOM 1597 N N . SER B 1 48 ? -2.844 4.895 19.797 1 90.56 48 SER B N 1
ATOM 1598 C CA . SER B 1 48 ? -2.551 6.293 20.094 1 90.56 48 SER B CA 1
ATOM 1599 C C . SER B 1 48 ? -2.299 7.094 18.828 1 90.56 48 SER B C 1
ATOM 1601 O O . SER B 1 48 ? -1.922 6.531 17.797 1 90.56 48 SER B O 1
ATOM 1603 N N . PRO B 1 49 ? -2.578 8.391 18.922 1 88.88 49 PRO B N 1
ATOM 1604 C CA . PRO B 1 49 ? -2.258 9.227 17.766 1 88.88 49 PRO B CA 1
ATOM 1605 C C . PRO B 1 49 ? -0.803 9.086 17.312 1 88.88 49 PRO B C 1
ATOM 1607 O O . PRO B 1 49 ? -0.515 9.102 16.125 1 88.88 49 PRO B O 1
ATOM 1610 N N . GLY B 1 50 ? 0.084 8.93 18.25 1 84.62 50 GLY B N 1
ATOM 1611 C CA . GLY B 1 50 ? 1.492 8.75 17.938 1 84.62 50 GLY B CA 1
ATOM 1612 C C . GLY B 1 50 ? 1.772 7.477 17.172 1 84.62 50 GLY B C 1
ATOM 1613 O O . GLY B 1 50 ? 2.535 7.48 16.203 1 84.62 50 GLY B O 1
ATOM 1614 N N . GLN B 1 51 ? 1.151 6.438 17.578 1 81.88 51 GLN B N 1
ATOM 1615 C CA . GLN B 1 51 ? 1.284 5.164 16.875 1 81.88 51 GLN B CA 1
ATOM 1616 C C . GLN B 1 51 ? 0.736 5.254 15.453 1 81.88 51 GLN B C 1
ATOM 1618 O O . GLN B 1 51 ? 1.329 4.715 14.516 1 81.88 51 GLN B O 1
ATOM 1623 N N . LEU B 1 52 ? -0.373 5.91 15.281 1 83.88 52 LEU B N 1
ATOM 1624 C CA . LEU B 1 52 ? -0.981 6.082 13.969 1 83.88 52 LEU B CA 1
ATOM 1625 C C . LEU B 1 52 ? -0.059 6.867 13.039 1 83.88 52 LEU B C 1
ATOM 1627 O O . LEU B 1 52 ? 0.069 6.531 11.859 1 83.88 52 LEU B O 1
ATOM 1631 N N . ALA B 1 53 ? 0.526 7.879 13.633 1 79.25 53 ALA B N 1
ATOM 1632 C CA . ALA B 1 53 ? 1.442 8.695 12.844 1 79.25 53 ALA B CA 1
ATOM 1633 C C . ALA B 1 53 ? 2.588 7.855 12.289 1 79.25 53 ALA B C 1
ATOM 1635 O O . ALA B 1 53 ? 2.949 7.984 11.117 1 79.25 53 ALA B O 1
ATOM 1636 N N . VAL B 1 54 ? 3.084 6.957 13.094 1 70.5 54 VAL B N 1
ATOM 1637 C CA . VAL B 1 54 ? 4.184 6.078 12.703 1 70.5 54 VAL B CA 1
ATOM 1638 C C . VAL B 1 54 ? 3.703 5.09 11.641 1 70.5 54 VAL B C 1
ATOM 1640 O O . VAL B 1 54 ? 4.344 4.926 10.602 1 70.5 54 VAL B O 1
ATOM 1643 N N . ASP B 1 55 ? 2.525 4.535 11.883 1 71.88 55 ASP B N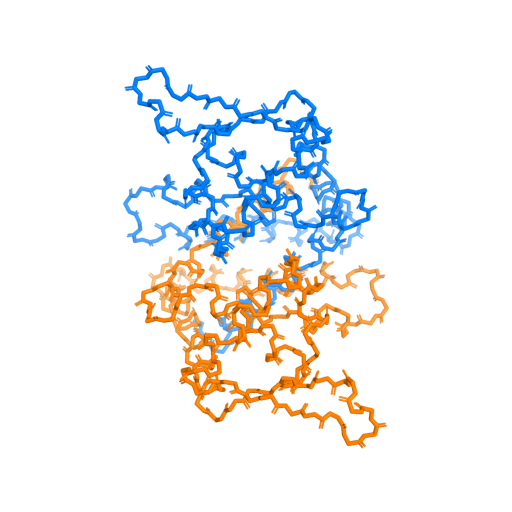 1
ATOM 1644 C CA . ASP B 1 55 ? 1.994 3.502 11 1 71.88 55 ASP B CA 1
ATOM 1645 C C . ASP B 1 55 ? 1.679 4.07 9.617 1 71.88 55 ASP B C 1
ATOM 1647 O O . ASP B 1 55 ? 1.837 3.381 8.609 1 71.88 55 ASP B O 1
ATOM 1651 N N . LEU B 1 56 ? 1.164 5.266 9.57 1 71.5 56 LEU B N 1
ATOM 1652 C CA . LEU B 1 56 ? 0.66 5.84 8.328 1 71.5 56 LEU B CA 1
ATOM 1653 C C . LEU B 1 56 ? 1.694 6.766 7.695 1 71.5 56 LEU B C 1
ATOM 1655 O O . LEU B 1 56 ? 1.445 7.359 6.641 1 71.5 56 LEU B O 1
ATOM 1659 N N . VAL B 1 57 ? 2.812 6.922 8.398 1 64 57 VAL B N 1
ATOM 1660 C CA . VAL B 1 57 ? 3.861 7.828 7.938 1 64 57 VAL B CA 1
ATOM 1661 C C . VAL B 1 57 ? 3.273 9.219 7.691 1 64 57 VAL B C 1
ATOM 1663 O O . VAL B 1 57 ? 3.447 9.789 6.609 1 64 57 VAL B O 1
ATOM 1666 N N . MET B 1 58 ? 2.604 9.727 8.742 1 69.31 58 MET B N 1
ATOM 1667 C CA . MET B 1 58 ? 1.955 11.039 8.719 1 69.31 58 MET B CA 1
ATOM 1668 C C . MET B 1 58 ? 2.439 11.906 9.875 1 69.31 58 MET B C 1
ATOM 1670 O O . MET B 1 58 ? 2.912 11.383 10.891 1 69.31 58 MET B O 1
ATOM 1674 N N . THR B 1 59 ? 2.334 13.188 9.648 1 70.31 59 THR B N 1
ATOM 1675 C CA . THR B 1 59 ? 2.621 14.102 10.75 1 70.31 59 THR B CA 1
ATOM 1676 C C . THR B 1 59 ? 1.515 14.039 11.797 1 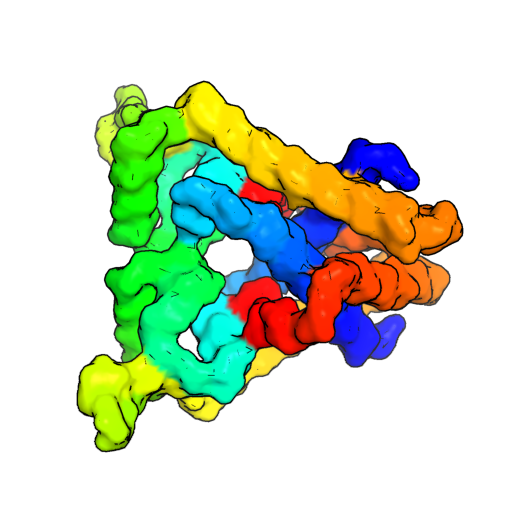70.31 59 THR B C 1
ATOM 1678 O O . THR B 1 59 ? 0.396 13.609 11.508 1 70.31 59 THR B O 1
ATOM 1681 N N . THR B 1 60 ? 1.929 14.406 12.953 1 77.44 60 THR B N 1
ATOM 1682 C CA . THR B 1 60 ? 0.957 14.445 14.039 1 77.44 60 THR B CA 1
ATOM 1683 C C . THR B 1 60 ? -0.21 15.367 13.695 1 77.44 60 THR B C 1
ATOM 1685 O O . THR B 1 60 ? -1.354 15.086 14.062 1 77.44 60 THR B O 1
ATOM 1688 N N . SER B 1 61 ? 0.086 16.344 13.031 1 78.31 61 SER B N 1
ATOM 1689 C CA . SER B 1 61 ? -0.955 17.297 12.633 1 78.31 61 SER B CA 1
ATOM 1690 C C . SER B 1 61 ? -1.937 16.656 11.656 1 78.31 61 SER B C 1
ATOM 1692 O O . SER B 1 61 ? -3.146 16.875 11.758 1 78.31 61 SER B O 1
ATOM 1694 N N . ASN B 1 62 ? -1.438 15.867 10.719 1 74.44 62 ASN B N 1
ATOM 1695 C CA . ASN B 1 62 ? -2.285 15.172 9.758 1 74.44 62 ASN B CA 1
ATOM 1696 C C . ASN B 1 62 ? -3.184 14.148 10.445 1 74.44 62 ASN B C 1
ATOM 1698 O O . ASN B 1 62 ? -4.363 14.031 10.117 1 74.44 62 ASN B O 1
ATOM 1702 N N . VAL B 1 63 ? -2.529 13.461 11.297 1 83.06 63 VAL B N 1
ATOM 1703 C CA . VAL B 1 63 ? -3.281 12.453 12.039 1 83.06 63 VAL B CA 1
ATOM 1704 C C . VAL B 1 63 ? -4.383 13.133 12.852 1 83.06 63 VAL B C 1
ATOM 1706 O O . VAL B 1 63 ? -5.531 12.68 12.852 1 83.06 63 VAL B O 1
ATOM 1709 N N . ALA B 1 64 ? -3.986 14.242 13.492 1 86.44 64 ALA B N 1
ATOM 1710 C CA . ALA B 1 64 ? -4.953 14.961 14.32 1 86.44 64 ALA B CA 1
ATOM 1711 C C . ALA B 1 64 ? -6.148 15.422 13.484 1 86.44 64 ALA B C 1
ATOM 1713 O O . ALA B 1 64 ? -7.297 15.297 13.922 1 86.44 64 ALA B O 1
ATOM 1714 N N . ALA B 1 65 ? -5.871 15.938 12.375 1 83.5 65 ALA B N 1
ATOM 1715 C CA . ALA B 1 65 ? -6.934 16.406 11.484 1 83.5 65 ALA B CA 1
ATOM 1716 C C . ALA B 1 65 ? -7.832 15.258 11.047 1 83.5 65 ALA B C 1
ATOM 1718 O O . ALA B 1 65 ? -9.062 15.391 11.039 1 83.5 65 ALA B O 1
ATOM 1719 N N . ALA B 1 66 ? -7.266 14.164 10.68 1 83.94 66 ALA B N 1
ATOM 1720 C CA . ALA B 1 66 ? -8.016 12.984 10.266 1 83.94 66 ALA B CA 1
ATOM 1721 C C . ALA B 1 66 ? -8.883 12.461 11.406 1 83.94 66 ALA B C 1
ATOM 1723 O O . ALA B 1 66 ? -10.047 12.102 11.195 1 83.94 66 ALA B O 1
ATOM 1724 N N . LEU B 1 67 ? -8.297 12.477 12.539 1 89.75 67 LEU B N 1
ATOM 1725 C CA . LEU B 1 67 ? -9.023 11.984 13.703 1 89.75 67 LEU B CA 1
ATOM 1726 C C . LEU B 1 67 ? -10.219 12.883 14.016 1 89.75 67 LEU B C 1
ATOM 1728 O O . LEU B 1 67 ? -11.289 12.391 14.391 1 89.75 67 LEU B O 1
ATOM 1732 N N . ARG B 1 68 ? -10 14.141 13.898 1 90.5 68 ARG B N 1
ATOM 1733 C CA . ARG B 1 68 ? -11.102 15.078 14.125 1 90.5 68 ARG B CA 1
ATOM 1734 C C . ARG B 1 68 ? -12.25 14.812 13.148 1 90.5 68 ARG B C 1
ATOM 1736 O O . ARG B 1 68 ? -13.414 14.789 13.555 1 90.5 68 ARG B O 1
ATOM 1743 N N . SER B 1 69 ? -11.914 14.641 11.961 1 88.5 69 SER B N 1
ATOM 1744 C CA . SER B 1 69 ? -12.922 14.367 10.93 1 88.5 69 SER B CA 1
ATOM 1745 C C . SER B 1 69 ? -13.648 13.055 11.203 1 88.5 69 SER B C 1
ATOM 1747 O O . SER B 1 69 ? -14.875 13 11.109 1 88.5 69 SER B O 1
ATOM 1749 N N . LEU B 1 70 ? -12.945 12.031 11.523 1 91.56 70 LEU B N 1
ATOM 1750 C CA . LEU B 1 70 ? -13.508 10.703 11.766 1 91.56 70 LEU B CA 1
ATOM 1751 C C . LEU B 1 70 ? -14.383 10.711 13.023 1 91.56 70 LEU B C 1
ATOM 1753 O O . LEU B 1 70 ? -15.398 10.016 13.078 1 91.56 70 LEU B O 1
ATOM 1757 N N . GLU B 1 71 ? -13.898 11.484 13.969 1 93.81 71 GLU B N 1
ATOM 1758 C CA . GLU B 1 71 ? -14.688 11.609 15.188 1 93.81 71 GLU B CA 1
ATOM 1759 C C . GLU B 1 71 ? -16 12.336 14.914 1 93.81 71 GLU B C 1
ATOM 1761 O O . GLU B 1 71 ? -17.062 11.922 15.398 1 93.81 71 GLU B O 1
ATOM 1766 N N . ALA B 1 72 ? -15.898 13.359 14.172 1 93.06 72 ALA B N 1
ATOM 1767 C CA . ALA B 1 72 ? -17.094 14.117 13.797 1 93.06 72 ALA B CA 1
ATOM 1768 C C . ALA B 1 72 ? -18.078 13.242 13.023 1 93.06 72 ALA B C 1
ATOM 1770 O O . ALA B 1 72 ? -19.281 13.398 13.156 1 93.06 72 ALA B O 1
ATOM 1771 N N . ALA B 1 73 ? -17.594 12.273 12.266 1 91.38 73 ALA B N 1
ATOM 1772 C CA . ALA B 1 73 ? -18.406 11.367 11.469 1 91.38 73 ALA B CA 1
ATOM 1773 C C . ALA B 1 73 ? -18.922 10.203 12.312 1 91.38 73 ALA B C 1
ATOM 1775 O O . ALA B 1 73 ? -19.688 9.367 11.82 1 91.38 73 ALA B O 1
ATOM 1776 N N . GLY B 1 74 ? -18.469 10.117 13.57 1 93.75 74 GLY B N 1
ATOM 1777 C CA . GLY B 1 74 ? -18.922 9.094 14.492 1 93.75 74 GLY B CA 1
ATOM 1778 C C . GLY B 1 74 ? -18.266 7.746 14.258 1 93.75 74 GLY B C 1
ATOM 1779 O O . GLY B 1 74 ? -18.797 6.707 14.656 1 93.75 74 GLY B O 1
ATOM 1780 N N . LEU B 1 75 ? -17.125 7.719 13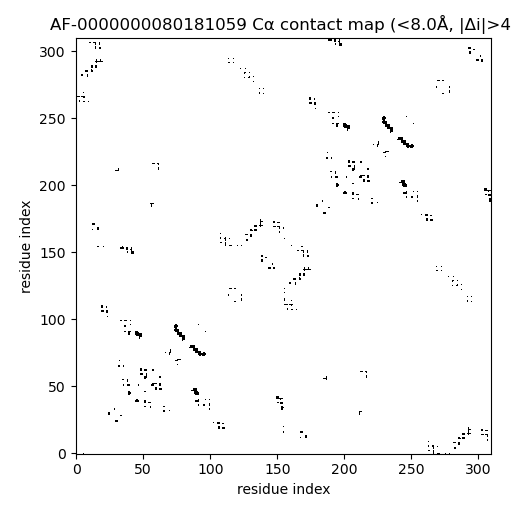.625 1 93.75 75 LEU B N 1
ATOM 1781 C CA . LEU B 1 75 ? -16.484 6.469 13.234 1 93.75 75 LEU B CA 1
ATOM 1782 C C . LEU B 1 75 ? -15.43 6.059 14.266 1 93.75 75 LEU B C 1
ATOM 1784 O O . LEU B 1 75 ? -15.016 4.898 14.305 1 93.75 75 LEU B O 1
ATOM 1788 N N 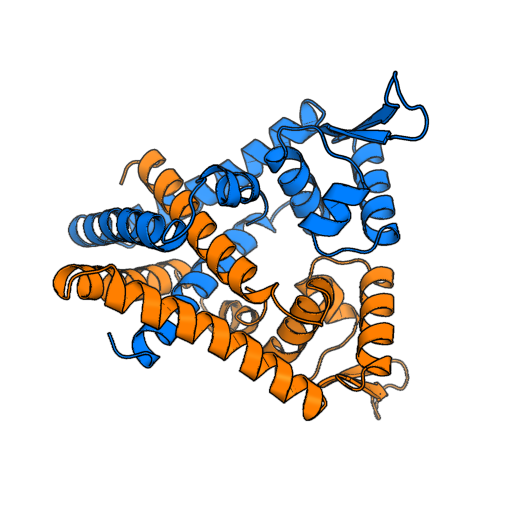. ILE B 1 76 ? -14.961 7.043 14.992 1 95.12 76 ILE B N 1
ATOM 1789 C CA . ILE B 1 76 ? -14.008 6.754 16.047 1 95.12 76 ILE B CA 1
ATOM 1790 C C . ILE B 1 76 ? -14.406 7.5 17.328 1 95.12 76 ILE B C 1
ATOM 1792 O O . ILE B 1 76 ? -15.258 8.391 17.281 1 95.12 76 ILE B O 1
ATOM 1796 N N . SER B 1 77 ? -13.82 7.082 18.469 1 95.25 77 SER B N 1
ATOM 1797 C CA . SER B 1 77 ? -13.953 7.766 19.75 1 95.25 77 SER B CA 1
ATOM 1798 C C . SER B 1 77 ? -12.594 7.934 20.438 1 95.25 77 SER B C 1
ATOM 1800 O O . SER B 1 77 ? -11.719 7.082 20.281 1 95.25 77 SER B O 1
ATOM 1802 N N . ARG B 1 78 ? -12.461 9.078 21.016 1 92 78 ARG B N 1
ATOM 1803 C CA . ARG B 1 78 ? -11.25 9.344 21.781 1 92 78 ARG B CA 1
ATOM 1804 C C . ARG B 1 78 ? -11.469 9.078 23.281 1 92 78 ARG B C 1
ATOM 1806 O O . ARG B 1 78 ? -12.5 9.469 23.828 1 92 78 ARG B O 1
ATOM 1813 N N . GLN B 1 79 ? -10.578 8.289 23.75 1 87.5 79 GLN B N 1
ATOM 1814 C CA . GLN B 1 79 ? -10.672 8.031 25.172 1 87.5 79 GLN B CA 1
ATOM 1815 C C . GLN B 1 79 ? -9.375 8.406 25.891 1 87.5 79 GLN B C 1
ATOM 1817 O O . GLN B 1 79 ? -8.281 8.141 25.391 1 87.5 79 GLN B O 1
ATOM 1822 N N . ARG B 1 80 ? -9.523 9.125 26.906 1 83.38 80 ARG B N 1
ATOM 1823 C CA . ARG B 1 80 ? -8.352 9.438 27.703 1 83.38 80 ARG B CA 1
ATOM 1824 C C . ARG B 1 80 ? -7.957 8.25 28.594 1 83.38 80 ARG B C 1
ATOM 1826 O O . ARG B 1 80 ? -8.82 7.531 29.094 1 83.38 80 ARG B O 1
ATOM 1833 N N . ASP B 1 81 ? -6.648 8.008 28.531 1 75.88 81 ASP B N 1
ATOM 1834 C CA . ASP B 1 81 ? -6.133 6.93 29.359 1 75.88 81 ASP B CA 1
ATOM 1835 C C . ASP B 1 81 ? -6.375 7.223 30.844 1 75.88 81 ASP B C 1
ATOM 1837 O O . ASP B 1 81 ? -6.152 8.344 31.312 1 75.88 81 ASP B O 1
ATOM 1841 N N . SER B 1 82 ? -6.984 6.297 31.516 1 77.12 82 SER B N 1
ATOM 1842 C CA . SER B 1 82 ? -7.297 6.438 32.938 1 77.12 82 SER B CA 1
ATOM 1843 C C . SER B 1 82 ? -6.027 6.629 33.75 1 77.12 82 SER B C 1
ATOM 1845 O O . SER B 1 82 ? -6.051 7.293 34.812 1 77.12 82 SER B O 1
ATOM 1847 N N . ASN B 1 83 ? -5.008 5.996 33.344 1 80.38 83 ASN B N 1
ATOM 1848 C CA . ASN B 1 83 ? -3.773 5.992 34.125 1 80.38 83 ASN B CA 1
ATOM 1849 C C . ASN B 1 83 ? -2.863 7.156 33.719 1 80.38 83 ASN B C 1
ATOM 1851 O O . ASN B 1 83 ? -1.948 7.504 34.469 1 80.38 83 ASN B O 1
ATOM 1855 N N . ASP B 1 84 ? -2.93 7.578 32.625 1 76.19 84 ASP B N 1
ATOM 1856 C CA . ASP B 1 84 ? -2.143 8.703 32.125 1 76.19 84 ASP B CA 1
ATOM 1857 C C . ASP B 1 84 ? -3 9.641 31.281 1 76.19 84 ASP B C 1
ATOM 1859 O O . ASP B 1 84 ? -3.215 9.398 30.094 1 76.19 84 ASP B O 1
ATOM 1863 N N . ALA B 1 85 ? -3.428 10.695 31.969 1 72.5 85 ALA B N 1
ATOM 1864 C CA . ALA B 1 85 ? -4.383 11.625 31.375 1 72.5 85 ALA B CA 1
ATOM 1865 C C . ALA B 1 85 ? -3.812 12.266 30.109 1 72.5 85 ALA B C 1
ATOM 1867 O O . ALA B 1 85 ? -4.559 12.797 29.281 1 72.5 85 ALA B O 1
ATOM 1868 N N . ARG B 1 86 ? -2.553 12.07 29.922 1 73.31 86 ARG B N 1
ATOM 1869 C CA . ARG B 1 86 ? -1.923 12.672 28.75 1 73.31 86 ARG B CA 1
ATOM 1870 C C . ARG B 1 86 ? -1.971 11.734 27.562 1 73.31 86 ARG B C 1
ATOM 1872 O O . ARG B 1 86 ? -1.772 12.156 26.422 1 73.31 86 ARG B O 1
ATOM 1879 N N . ARG B 1 87 ? -2.334 10.602 27.953 1 81.19 87 ARG B N 1
ATOM 1880 C CA . ARG B 1 87 ? -2.371 9.625 26.859 1 81.19 87 ARG B CA 1
ATOM 1881 C C . ARG B 1 87 ? -3.787 9.461 26.328 1 81.19 87 ARG B C 1
ATOM 1883 O O . ARG B 1 87 ? -4.73 9.273 27.094 1 81.19 87 ARG B O 1
ATOM 1890 N N . VAL B 1 88 ? -3.941 9.75 25.062 1 87.38 88 VAL B N 1
ATOM 1891 C CA . VAL B 1 88 ? -5.23 9.609 24.391 1 87.38 88 VAL B CA 1
ATOM 1892 C C . VAL B 1 88 ? -5.234 8.344 23.547 1 87.38 88 VAL B C 1
ATOM 1894 O O . VAL B 1 88 ? -4.254 8.055 22.844 1 87.38 88 VAL B O 1
ATOM 1897 N N . HIS B 1 89 ? -6.289 7.566 23.766 1 91.62 89 HIS B N 1
ATOM 1898 C CA . HIS B 1 89 ? -6.484 6.391 22.922 1 91.62 89 HIS B CA 1
ATOM 1899 C C . HIS B 1 89 ? -7.66 6.582 21.969 1 91.62 89 HIS B C 1
ATOM 1901 O O . HIS B 1 89 ? -8.68 7.168 22.344 1 91.62 89 HIS B O 1
ATOM 1907 N N . ILE B 1 90 ? -7.402 6.125 20.766 1 94.44 90 ILE B N 1
ATOM 1908 C CA . ILE B 1 90 ? -8.43 6.176 19.719 1 94.44 90 ILE B CA 1
ATOM 1909 C C . ILE B 1 90 ? -9.031 4.789 19.531 1 94.44 90 ILE B C 1
ATOM 1911 O O . ILE B 1 90 ? -8.305 3.797 19.422 1 94.44 90 ILE B O 1
ATOM 1915 N N . GLU B 1 91 ? -10.359 4.766 19.516 1 94.06 91 GLU B N 1
ATOM 1916 C CA . GLU B 1 91 ? -11.039 3.496 19.297 1 94.06 91 GLU B CA 1
ATOM 1917 C C . GLU B 1 91 ? -12.055 3.613 18.156 1 94.06 91 GLU B C 1
ATOM 1919 O O . GLU B 1 91 ? -12.68 4.66 17.984 1 94.06 91 GLU B O 1
ATOM 1924 N N . LEU B 1 92 ? -12.148 2.475 17.469 1 93.94 92 LEU B N 1
ATOM 1925 C CA . LEU B 1 92 ? -13.227 2.404 16.484 1 93.94 92 LEU B CA 1
ATOM 1926 C C . LEU B 1 92 ? -14.586 2.297 17.172 1 93.94 92 LEU B C 1
ATOM 1928 O O . LEU B 1 92 ? -14.742 1.542 18.125 1 93.94 92 LEU B O 1
ATOM 1932 N N . THR B 1 93 ? -15.516 3.129 16.703 1 94.62 93 THR B N 1
ATOM 1933 C CA . THR B 1 93 ? -16.906 2.891 17.094 1 94.62 93 THR B CA 1
ATOM 1934 C C . THR B 1 93 ? -17.469 1.689 16.344 1 94.62 93 THR B C 1
ATOM 1936 O O . THR B 1 93 ? -16.812 1.112 15.484 1 94.62 93 THR B O 1
ATOM 1939 N N . GLU B 1 94 ? -18.734 1.299 16.75 1 94.5 94 GLU B N 1
ATOM 1940 C CA . GLU B 1 94 ? -19.406 0.231 16.016 1 94.5 94 GLU B CA 1
ATOM 1941 C C . GLU B 1 94 ? -19.562 0.599 14.539 1 94.5 94 GLU B C 1
ATOM 1943 O O . GLU B 1 94 ? -19.359 -0.235 13.656 1 94.5 94 GLU B O 1
ATOM 1948 N N . ALA B 1 95 ? -19.891 1.841 14.344 1 93.31 95 ALA B N 1
ATOM 1949 C CA . ALA B 1 95 ? -20.047 2.324 12.977 1 93.31 95 ALA B CA 1
ATOM 1950 C C . ALA B 1 95 ? -18.719 2.289 12.227 1 93.31 95 ALA B C 1
ATOM 1952 O O . ALA B 1 95 ? -18.672 1.925 11.055 1 93.31 95 ALA B O 1
ATOM 1953 N N . GLY B 1 96 ? -17.625 2.635 12.922 1 90.31 96 GLY B N 1
ATOM 1954 C CA . GLY B 1 96 ? -16.297 2.578 12.336 1 90.31 96 GLY B CA 1
ATOM 1955 C C . GLY B 1 96 ? -15.859 1.169 11.977 1 90.31 96 GLY B C 1
ATOM 1956 O O . GLY B 1 96 ? -15.32 0.938 10.898 1 90.31 96 GLY B O 1
ATOM 1957 N N . ARG B 1 97 ? -16.234 0.257 12.836 1 91.25 97 ARG B N 1
ATOM 1958 C CA . ARG B 1 97 ? -15.898 -1.146 12.594 1 91.25 97 ARG B CA 1
ATOM 1959 C C . ARG B 1 97 ? -16.672 -1.697 11.406 1 91.25 97 ARG B C 1
ATOM 1961 O O . ARG B 1 97 ? -16.109 -2.412 10.57 1 91.25 97 ARG B O 1
ATOM 1968 N N . ARG B 1 98 ? -17.875 -1.332 11.352 1 90.25 98 ARG B N 1
ATOM 1969 C CA . ARG B 1 98 ? -18.703 -1.791 10.242 1 90.25 98 ARG B CA 1
ATOM 1970 C C . ARG B 1 98 ? -18.188 -1.274 8.906 1 90.25 98 ARG B C 1
ATOM 1972 O O . ARG B 1 98 ? -18.188 -2.002 7.914 1 90.25 98 ARG B O 1
ATOM 1979 N N . LEU B 1 99 ? -17.719 -0.094 8.953 1 86.12 99 LEU B N 1
ATOM 1980 C CA . LEU B 1 99 ? -17.203 0.499 7.723 1 86.12 99 LEU B CA 1
ATOM 1981 C C . LEU B 1 99 ? -15.922 -0.202 7.277 1 86.12 99 LEU B C 1
ATOM 1983 O O . LEU B 1 99 ? -15.75 -0.486 6.09 1 86.12 99 LEU B O 1
ATOM 1987 N N . VAL B 1 100 ? -15.055 -0.472 8.203 1 86.31 100 VAL B N 1
ATOM 1988 C CA . VAL B 1 100 ? -13.797 -1.153 7.891 1 86.31 100 VAL B CA 1
ATOM 1989 C C . VAL B 1 100 ? -14.094 -2.535 7.312 1 86.31 100 VAL B C 1
ATOM 1991 O O . VAL B 1 100 ? -13.508 -2.93 6.301 1 86.31 100 VAL B O 1
ATOM 1994 N N . VAL B 1 101 ? -15.031 -3.227 7.887 1 86.12 101 VAL B N 1
ATOM 1995 C CA . VAL B 1 101 ? -15.391 -4.574 7.461 1 86.12 101 VAL B CA 1
ATOM 1996 C C . VAL B 1 101 ? -16.031 -4.523 6.07 1 86.12 101 VAL B C 1
ATOM 1998 O O . VAL B 1 101 ? -15.719 -5.355 5.211 1 86.12 101 VAL B O 1
ATOM 2001 N N . LYS B 1 102 ? -16.906 -3.582 5.918 1 86.06 102 LYS B N 1
ATOM 2002 C CA . LYS B 1 102 ? -17.578 -3.43 4.629 1 86.06 102 LYS B CA 1
ATOM 2003 C C . LYS B 1 102 ? -16.562 -3.162 3.512 1 86.06 102 LYS B C 1
ATOM 2005 O O . LYS B 1 102 ? -16.672 -3.732 2.424 1 86.06 102 LYS B O 1
ATOM 2010 N N . ASN B 1 103 ? -15.594 -2.297 3.781 1 81.62 103 ASN B N 1
ATOM 2011 C CA . ASN B 1 103 ? -14.562 -1.978 2.797 1 81.62 103 ASN B CA 1
ATOM 2012 C C . ASN B 1 103 ? -13.727 -3.203 2.447 1 81.62 103 ASN B C 1
ATOM 2014 O O . ASN B 1 103 ? -13.414 -3.432 1.277 1 81.62 103 ASN B O 1
ATOM 2018 N N . ARG B 1 104 ? -13.391 -3.979 3.426 1 83.31 104 ARG B N 1
ATOM 2019 C CA . ARG B 1 104 ? -12.641 -5.211 3.217 1 83.31 104 ARG B CA 1
ATOM 2020 C C . ARG B 1 104 ? -13.438 -6.203 2.377 1 83.31 104 ARG B C 1
ATOM 2022 O O . ARG B 1 104 ? -12.891 -6.828 1.463 1 83.31 104 ARG B O 1
ATOM 2029 N N . ARG B 1 105 ? -14.648 -6.305 2.701 1 86.25 105 ARG B N 1
ATOM 2030 C CA . ARG B 1 105 ? -15.508 -7.242 1.986 1 86.25 105 ARG B CA 1
ATOM 2031 C C . ARG B 1 105 ? -15.641 -6.852 0.519 1 86.25 105 ARG B C 1
ATOM 2033 O O . ARG B 1 105 ? -15.695 -7.715 -0.357 1 86.25 105 ARG B O 1
ATOM 2040 N N . ARG B 1 106 ? -15.711 -5.625 0.29 1 86 106 ARG B N 1
ATOM 2041 C CA . ARG B 1 106 ? -15.828 -5.152 -1.087 1 86 106 ARG B CA 1
ATOM 2042 C C . ARG B 1 106 ? -14.609 -5.555 -1.909 1 86 106 ARG B C 1
ATOM 2044 O O . ARG B 1 106 ? -14.742 -6.008 -3.049 1 86 106 ARG B O 1
ATOM 2051 N N . ARG B 1 107 ? -13.445 -5.406 -1.369 1 85.81 107 ARG B N 1
ATOM 2052 C CA . ARG B 1 107 ? -12.211 -5.793 -2.047 1 85.81 107 ARG B CA 1
ATOM 2053 C C . ARG B 1 107 ? -12.164 -7.301 -2.277 1 85.81 107 ARG B C 1
ATOM 2055 O O . ARG B 1 107 ? -11.805 -7.758 -3.363 1 85.81 107 ARG B O 1
ATOM 2062 N N . ASP B 1 108 ? -12.562 -8.039 -1.239 1 89.38 108 ASP B N 1
ATOM 2063 C CA . ASP B 1 108 ? -12.562 -9.5 -1.333 1 89.38 108 ASP B CA 1
ATOM 2064 C C . ASP B 1 108 ? -13.547 -9.977 -2.4 1 89.38 108 ASP B C 1
ATOM 2066 O O . ASP B 1 108 ? -13.219 -10.867 -3.193 1 89.38 108 ASP B O 1
ATOM 2070 N N . ASP B 1 109 ? -14.68 -9.352 -2.352 1 90.62 109 ASP B N 1
ATOM 2071 C CA . ASP B 1 109 ? -15.711 -9.742 -3.311 1 90.62 109 ASP B CA 1
ATOM 2072 C C . ASP B 1 109 ? -15.273 -9.445 -4.742 1 90.62 109 ASP B C 1
ATOM 2074 O O . ASP B 1 109 ? -15.461 -10.266 -5.641 1 90.62 109 ASP B O 1
ATOM 2078 N N . TRP B 1 110 ? -14.758 -8.273 -4.926 1 90.62 110 TRP B N 1
ATOM 2079 C CA . TRP B 1 110 ? -14.281 -7.918 -6.258 1 90.62 110 TRP B CA 1
ATOM 2080 C C . TRP B 1 110 ? -13.219 -8.906 -6.73 1 90.62 110 TRP B C 1
ATOM 2082 O O . TRP B 1 110 ? -13.266 -9.383 -7.867 1 90.62 110 TRP B O 1
ATOM 2092 N N . LEU B 1 111 ? -12.242 -9.164 -5.859 1 93.19 111 LEU B N 1
ATOM 2093 C CA . LEU B 1 111 ? -11.164 -10.07 -6.223 1 93.19 111 LEU B CA 1
ATOM 2094 C C . LEU B 1 111 ? -11.703 -11.469 -6.527 1 93.19 111 LEU B C 1
ATOM 2096 O O . LEU B 1 111 ? -11.305 -12.086 -7.52 1 93.19 111 LEU B O 1
ATOM 2100 N N . CYS B 1 112 ? -12.594 -11.961 -5.641 1 94.12 112 CYS B N 1
ATOM 2101 C CA . CYS B 1 112 ? -13.211 -13.266 -5.832 1 94.12 112 CYS B CA 1
ATOM 2102 C C . CYS B 1 112 ? -13.922 -13.344 -7.176 1 94.12 112 CYS B C 1
ATOM 2104 O O . CYS B 1 112 ? -13.68 -14.266 -7.957 1 94.12 112 CYS B O 1
ATOM 2106 N N . ASP B 1 113 ? -14.711 -12.328 -7.438 1 94 113 ASP B N 1
ATOM 2107 C CA . ASP B 1 113 ? -15.477 -12.289 -8.68 1 94 113 ASP B CA 1
ATOM 2108 C C . ASP B 1 113 ? -14.555 -12.234 -9.891 1 94 113 ASP B C 1
ATOM 2110 O O . ASP B 1 113 ? -14.758 -12.953 -10.867 1 94 113 ASP B O 1
ATOM 2114 N N . THR B 1 114 ? -13.562 -11.398 -9.805 1 93.69 114 THR B N 1
ATOM 2115 C CA . THR B 1 114 ? -12.641 -11.219 -10.922 1 93.69 114 THR B CA 1
ATOM 2116 C C . THR B 1 114 ? -11.844 -12.492 -11.188 1 93.69 114 THR B C 1
ATOM 2118 O O . THR B 1 114 ? -11.656 -12.883 -12.336 1 93.69 114 THR B O 1
ATOM 2121 N N . ILE B 1 115 ? -11.414 -13.172 -10.125 1 95.25 115 ILE B N 1
ATOM 2122 C CA . ILE B 1 115 ? -10.68 -14.422 -10.258 1 95.25 115 ILE B CA 1
ATOM 2123 C C . ILE B 1 115 ? -11.562 -15.469 -10.93 1 95.25 115 ILE B C 1
ATOM 2125 O O . ILE B 1 115 ? -11.141 -16.125 -11.883 1 95.25 115 ILE B O 1
ATOM 2129 N N . ASN B 1 116 ? -12.758 -15.586 -10.438 1 94.38 116 ASN B N 1
ATOM 2130 C CA . ASN B 1 116 ? -13.648 -16.641 -10.906 1 94.38 116 ASN B CA 1
ATOM 2131 C C . ASN B 1 116 ? -14.117 -16.391 -12.336 1 94.38 116 ASN B C 1
ATOM 2133 O O . ASN B 1 116 ? -14.398 -17.344 -13.078 1 94.38 116 ASN B O 1
ATOM 2137 N N . THR B 1 117 ? -14.141 -15.125 -12.734 1 94.12 117 THR B N 1
ATOM 2138 C CA . THR B 1 117 ? -14.633 -14.805 -14.07 1 94.12 117 THR B CA 1
ATOM 2139 C C . THR B 1 117 ? -13.484 -14.781 -15.078 1 94.12 117 THR B C 1
ATOM 2141 O O . THR B 1 117 ? -13.688 -15.016 -16.266 1 94.12 117 THR B O 1
ATOM 2144 N N . SER B 1 118 ? -12.25 -14.641 -14.602 1 94.81 118 SER B N 1
ATOM 2145 C CA . SER B 1 118 ? -11.172 -14.352 -15.547 1 94.81 118 SER B CA 1
ATOM 2146 C C . SER B 1 118 ? -10.148 -15.484 -15.586 1 94.81 118 SER B C 1
ATOM 2148 O O . SER B 1 118 ? -9.32 -15.539 -16.484 1 94.81 118 SER B O 1
ATOM 2150 N N . LEU B 1 119 ? -10.211 -16.359 -14.602 1 95.81 119 LEU B N 1
ATOM 2151 C CA . LEU B 1 119 ? -9.156 -17.375 -14.516 1 95.81 119 LEU B CA 1
ATOM 2152 C C . LEU B 1 119 ? -9.742 -18.781 -14.555 1 95.81 119 LEU B C 1
ATOM 2154 O O . LEU B 1 119 ? -10.805 -19.031 -13.984 1 95.81 119 LEU B O 1
ATOM 2158 N N . SER B 1 120 ? -9.016 -19.656 -15.172 1 96.75 120 SER B N 1
ATOM 2159 C CA . SER B 1 120 ? -9.359 -21.078 -15.172 1 96.75 120 SER B CA 1
ATOM 2160 C C . SER B 1 120 ? -9.062 -21.719 -13.82 1 96.75 120 SER B C 1
ATOM 2162 O O . SER B 1 120 ? -8.336 -21.141 -13 1 96.75 120 SER B O 1
ATOM 2164 N N . PRO B 1 121 ? -9.648 -22.922 -13.562 1 95.62 121 PRO B N 1
ATOM 2165 C CA . PRO B 1 121 ? -9.352 -23.625 -12.312 1 95.62 121 PRO B CA 1
ATOM 2166 C C . PRO B 1 121 ? -7.855 -23.875 -12.125 1 95.62 121 PRO B C 1
ATOM 2168 O O . PRO B 1 121 ? -7.348 -23.797 -11 1 95.62 121 PRO B O 1
ATOM 2171 N N . ARG B 1 122 ? -7.18 -24.141 -13.211 1 96.19 122 ARG B N 1
ATOM 2172 C CA . ARG B 1 122 ? -5.738 -24.359 -13.141 1 96.19 122 ARG B CA 1
ATOM 2173 C C . ARG B 1 122 ? -5.02 -23.078 -12.719 1 96.19 122 ARG B C 1
ATOM 2175 O O . ARG B 1 122 ? -4.133 -23.109 -11.859 1 96.19 122 ARG B O 1
ATOM 2182 N N . GLU B 1 123 ? -5.422 -22.016 -13.312 1 96.38 123 GLU B N 1
ATOM 2183 C CA . GLU B 1 123 ? -4.816 -20.719 -13 1 96.38 123 GLU B CA 1
ATOM 2184 C C . GLU B 1 123 ? -5.102 -20.312 -11.555 1 96.38 123 GLU B C 1
ATOM 2186 O O . GLU B 1 123 ? -4.246 -19.734 -10.891 1 96.38 123 GLU B O 1
ATOM 2191 N N . GLN B 1 124 ? -6.297 -20.656 -11.086 1 96.62 124 GLN B N 1
ATOM 2192 C CA . GLN B 1 124 ? -6.664 -20.344 -9.711 1 96.62 124 GLN B CA 1
ATOM 2193 C C . GLN B 1 124 ? -5.789 -21.109 -8.727 1 96.62 124 GLN B C 1
ATOM 2195 O O . GLN B 1 124 ? -5.387 -20.578 -7.688 1 96.62 124 GLN B O 1
ATOM 2200 N N . LYS B 1 125 ? -5.508 -22.281 -9.109 1 95.94 125 LYS B N 1
ATOM 2201 C CA . LYS B 1 125 ? -4.648 -23.094 -8.25 1 95.94 125 LYS B CA 1
ATOM 2202 C C . LYS B 1 125 ? -3.238 -22.531 -8.188 1 95.94 125 LYS B C 1
ATOM 2204 O O . LYS B 1 125 ? -2.602 -22.547 -7.129 1 95.94 125 LYS B O 1
ATOM 2209 N N . ILE B 1 126 ? -2.736 -22.016 -9.297 1 96.31 126 ILE B N 1
ATOM 2210 C CA . ILE B 1 126 ? -1.426 -21.375 -9.344 1 96.31 126 ILE B CA 1
ATOM 2211 C C . ILE B 1 126 ? -1.407 -20.172 -8.398 1 96.31 126 ILE B C 1
ATOM 2213 O O . ILE B 1 126 ? -0.455 -19.984 -7.637 1 96.31 126 ILE B O 1
ATOM 2217 N N . LEU B 1 127 ? -2.473 -19.406 -8.406 1 95.81 127 LEU B N 1
ATOM 2218 C CA . LEU B 1 127 ? -2.572 -18.219 -7.551 1 95.81 127 LEU B CA 1
ATOM 2219 C C . LEU B 1 127 ? -2.609 -18.625 -6.078 1 95.81 127 LEU B C 1
ATOM 2221 O O . LEU B 1 127 ? -1.99 -17.969 -5.238 1 95.81 127 LEU B O 1
ATOM 2225 N N . GLN B 1 128 ? -3.336 -19.703 -5.848 1 95.5 128 GLN B N 1
ATOM 2226 C CA . GLN B 1 128 ? -3.42 -20.188 -4.477 1 95.5 128 GLN B CA 1
ATOM 2227 C C . GLN B 1 128 ? -2.049 -20.609 -3.959 1 95.5 128 GLN B C 1
ATOM 2229 O O . GLN B 1 128 ? -1.657 -20.25 -2.85 1 95.5 128 GLN B O 1
ATOM 2234 N N . GLU B 1 129 ? -1.371 -21.312 -4.77 1 96.06 129 GLU B N 1
ATOM 2235 C CA . GLU B 1 129 ? -0.029 -21.75 -4.395 1 96.06 129 GLU B CA 1
ATOM 2236 C C . GLU B 1 129 ? 0.912 -20.562 -4.238 1 96.06 129 GLU B C 1
ATOM 2238 O O . GLU B 1 129 ? 1.737 -20.531 -3.324 1 96.06 129 GLU B O 1
ATOM 2243 N N . ALA B 1 130 ? 0.798 -19.641 -5.121 1 96.56 130 ALA B N 1
ATOM 2244 C CA . ALA B 1 130 ? 1.63 -18.438 -5.074 1 96.56 130 ALA B CA 1
ATOM 2245 C C . ALA B 1 130 ? 1.396 -17.656 -3.783 1 96.56 130 ALA B C 1
ATOM 2247 O O . ALA B 1 130 ? 2.332 -17.094 -3.219 1 96.56 130 ALA B O 1
ATOM 2248 N N . GLY B 1 131 ? 0.097 -17.562 -3.367 1 95.88 131 GLY B N 1
ATOM 2249 C CA . GLY B 1 131 ? -0.214 -16.906 -2.107 1 95.88 131 GLY B CA 1
ATOM 2250 C C . GLY B 1 131 ? 0.549 -17.484 -0.93 1 95.88 131 GLY B C 1
ATOM 2251 O O . GLY B 1 131 ? 1.08 -16.734 -0.102 1 95.88 131 GLY B O 1
ATOM 2252 N N . GLU B 1 132 ? 0.634 -18.781 -0.935 1 95.5 132 GLU B N 1
ATOM 2253 C CA . GLU B 1 132 ? 1.377 -19.469 0.125 1 95.5 132 GLU B CA 1
ATOM 2254 C C . GLU B 1 132 ? 2.865 -19.125 0.054 1 95.5 132 GLU B C 1
ATOM 2256 O O . GLU B 1 132 ? 3.506 -18.906 1.083 1 95.5 132 GLU B O 1
ATOM 2261 N N . LEU B 1 133 ? 3.4 -19.156 -1.127 1 96.25 133 LEU B N 1
ATOM 2262 C CA . LEU B 1 133 ? 4.809 -18.828 -1.324 1 96.25 133 LEU B CA 1
ATOM 2263 C C . LEU B 1 133 ? 5.098 -17.391 -0.908 1 96.25 133 LEU B C 1
ATOM 2265 O O . LEU B 1 133 ? 6.133 -17.109 -0.298 1 96.25 133 LEU B O 1
ATOM 2269 N N . MET B 1 134 ? 4.18 -16.453 -1.197 1 94.88 134 MET B N 1
ATOM 2270 C CA . MET B 1 134 ? 4.348 -15.055 -0.816 1 94.88 134 MET B CA 1
ATOM 2271 C C . MET B 1 134 ? 4.352 -14.898 0.701 1 94.88 134 MET B C 1
ATOM 2273 O O . MET B 1 134 ? 5.121 -14.109 1.246 1 94.88 134 MET B O 1
ATOM 2277 N N . SER B 1 135 ? 3.479 -15.68 1.312 1 92.56 135 SER B N 1
ATOM 2278 C CA . SER B 1 135 ? 3.463 -15.68 2.77 1 92.56 135 SER B CA 1
ATOM 2279 C C . SER B 1 135 ? 4.797 -16.156 3.34 1 92.56 135 SER B C 1
ATOM 2281 O O . SER B 1 135 ? 5.328 -15.547 4.273 1 92.56 135 SER B O 1
ATOM 2283 N N . ARG B 1 136 ? 5.301 -17.156 2.75 1 93.25 136 ARG B N 1
ATOM 2284 C CA . ARG B 1 136 ? 6.594 -17.688 3.186 1 93.25 136 ARG B CA 1
ATOM 2285 C C . ARG B 1 136 ? 7.688 -16.641 3.012 1 93.25 136 ARG B C 1
ATOM 2287 O O . ARG B 1 136 ? 8.516 -16.438 3.906 1 93.25 136 ARG B O 1
ATOM 2294 N N . LEU B 1 137 ? 7.711 -15.984 1.89 1 93.5 137 LEU B N 1
ATOM 2295 C CA . LEU B 1 137 ? 8.695 -14.945 1.613 1 93.5 137 LEU B CA 1
ATOM 2296 C C . LEU B 1 137 ? 8.586 -13.805 2.621 1 93.5 137 LEU B C 1
ATOM 2298 O O . LEU B 1 137 ? 9.602 -13.305 3.107 1 93.5 137 LEU B O 1
ATOM 2302 N N . ALA B 1 138 ? 7.328 -13.391 2.932 1 90.44 138 ALA B N 1
ATOM 2303 C CA . ALA B 1 138 ? 7.078 -12.25 3.809 1 90.44 138 ALA B CA 1
ATOM 2304 C C . ALA B 1 138 ? 7.645 -12.5 5.203 1 90.44 138 ALA B C 1
ATOM 2306 O O . ALA B 1 138 ? 8.133 -11.57 5.859 1 90.44 138 ALA B O 1
ATOM 2307 N N . TYR B 1 139 ? 7.633 -13.695 5.598 1 88.38 139 TYR B N 1
ATOM 2308 C CA . TYR B 1 139 ? 8.008 -13.992 6.973 1 88.38 139 TYR B CA 1
ATOM 2309 C C . TYR B 1 139 ? 9.438 -14.516 7.051 1 88.38 139 TYR B C 1
ATOM 2311 O O . TYR B 1 139 ? 9.914 -14.883 8.125 1 88.38 139 TYR B O 1
ATOM 2319 N N . GLU B 1 140 ? 10.023 -14.555 5.887 1 85.94 140 GLU B N 1
ATOM 2320 C CA . GLU B 1 140 ? 11.398 -15.055 5.867 1 85.94 140 GLU B CA 1
ATOM 2321 C C . GLU B 1 140 ? 12.305 -14.211 6.762 1 85.94 140 GLU B C 1
ATOM 2323 O O . GLU B 1 140 ? 12.352 -12.984 6.625 1 85.94 140 GLU B O 1
ATOM 2328 N N . GLY B 1 141 ? 12.992 -14.836 7.637 1 77.56 141 GLY B N 1
ATOM 2329 C CA . GLY B 1 141 ? 13.945 -14.156 8.5 1 77.56 141 GLY B CA 1
ATOM 2330 C C . GLY B 1 141 ? 13.297 -13.469 9.688 1 77.56 141 GLY B C 1
ATOM 2331 O O . GLY B 1 141 ? 13.977 -12.805 10.469 1 77.56 141 GLY B O 1
ATOM 2332 N N . LEU B 1 142 ? 11.977 -13.422 9.703 1 77.12 142 LEU B N 1
ATOM 2333 C CA . LEU B 1 142 ? 11.305 -12.781 10.828 1 77.12 142 LEU B CA 1
ATOM 2334 C C . LEU B 1 142 ? 11 -13.797 11.93 1 77.12 142 LEU B C 1
ATOM 2336 O O . LEU B 1 142 ? 10.68 -14.953 11.641 1 77.12 142 LEU B O 1
ATOM 2340 N N . ASP B 1 143 ? 11.422 -13.516 13.016 1 65.88 143 ASP B N 1
ATOM 2341 C CA . ASP B 1 143 ? 11.203 -14.406 14.148 1 65.88 143 ASP B CA 1
ATOM 2342 C C . ASP B 1 143 ? 9.727 -14.453 14.531 1 65.88 143 ASP B C 1
ATOM 2344 O O . ASP B 1 143 ? 9.234 -15.477 15.016 1 65.88 143 ASP B O 1
ATOM 2348 N N . ASN B 1 144 ? 9.023 -13.188 14.43 1 60.81 144 ASN B N 1
ATOM 2349 C CA . ASN B 1 144 ? 7.641 -13.125 14.891 1 60.81 144 ASN B CA 1
ATOM 2350 C C . ASN B 1 144 ? 6.699 -12.664 13.781 1 60.81 144 ASN B C 1
ATOM 2352 O O . ASN B 1 144 ? 6.906 -11.602 13.188 1 60.81 144 ASN B O 1
ATOM 2356 N N . ARG B 1 145 ? 5.863 -13.562 13.367 1 57.41 145 ARG B N 1
ATOM 2357 C CA . ARG B 1 145 ? 4.855 -13.273 12.352 1 57.41 145 ARG B CA 1
ATOM 2358 C C . ARG B 1 145 ? 4.035 -12.039 12.727 1 57.41 145 ARG B C 1
ATOM 2360 O O . ARG B 1 145 ? 3.498 -11.359 11.852 1 57.41 145 ARG B O 1
ATOM 2367 N N . ASP B 1 146 ? 3.863 -11.883 13.992 1 57.31 146 ASP B N 1
ATOM 2368 C CA . ASP B 1 146 ? 3.039 -10.789 14.492 1 57.31 146 ASP B CA 1
ATOM 2369 C C . ASP B 1 146 ? 3.564 -9.438 14.008 1 57.31 146 ASP B C 1
ATOM 2371 O O . ASP B 1 146 ? 2.816 -8.461 13.945 1 57.31 146 ASP B O 1
ATOM 2375 N N . GLU B 1 147 ? 4.801 -9.562 13.688 1 56.66 147 GLU B N 1
ATOM 2376 C CA . GLU B 1 147 ? 5.434 -8.297 13.336 1 56.66 147 GLU B CA 1
ATOM 2377 C C . GLU B 1 147 ? 4.82 -7.711 12.07 1 56.66 147 GLU B C 1
ATOM 2379 O O . GLU B 1 147 ? 4.68 -6.492 11.945 1 56.66 147 GLU B O 1
ATOM 2384 N N . LEU B 1 148 ? 4.508 -8.609 11.172 1 58 148 LEU B N 1
ATOM 2385 C CA . LEU B 1 148 ? 3.961 -8.133 9.906 1 58 148 LEU B CA 1
ATOM 2386 C C . LEU B 1 148 ? 2.436 -8.109 9.945 1 58 148 LEU B C 1
ATOM 2388 O O . LEU B 1 148 ? 1.802 -7.328 9.234 1 58 148 LEU B O 1
ATOM 2392 N N . ASP B 1 149 ? 1.856 -9.07 10.664 1 55 149 ASP B N 1
ATOM 2393 C CA . ASP B 1 149 ? 0.411 -9.266 10.672 1 55 149 ASP B CA 1
ATOM 2394 C C . ASP B 1 149 ? -0.31 -8.047 11.227 1 55 149 ASP B C 1
ATOM 2396 O O . ASP B 1 149 ? -1.454 -7.77 10.859 1 55 149 ASP B O 1
ATOM 2400 N N . ARG B 1 150 ? 0.331 -7.43 12.055 1 45.75 150 ARG B N 1
ATOM 2401 C CA . ARG B 1 150 ? -0.363 -6.289 12.641 1 45.75 150 ARG B CA 1
ATOM 2402 C C . ARG B 1 150 ? -0.681 -5.234 11.586 1 45.75 150 ARG B C 1
ATOM 2404 O O . ARG B 1 150 ? -1.479 -4.328 11.836 1 45.75 150 ARG B O 1
ATOM 2411 N N . SER B 1 151 ? 0.015 -5.312 10.484 1 45.75 151 SER B N 1
ATOM 2412 C CA . SER B 1 151 ? -0.12 -4.219 9.523 1 45.75 151 SER B CA 1
ATOM 2413 C C . SER B 1 151 ? -1.154 -4.547 8.453 1 45.75 151 SER B C 1
ATOM 2415 O O . SER B 1 151 ? -1.255 -3.848 7.441 1 45.75 151 SER B O 1
ATOM 2417 N N . ASP B 1 152 ? -1.77 -5.613 8.352 1 40.97 152 ASP B N 1
ATOM 2418 C CA . ASP B 1 152 ? -2.68 -6.051 7.297 1 40.97 152 ASP B CA 1
ATOM 2419 C C . ASP B 1 152 ? -3.684 -4.957 6.949 1 40.97 152 ASP B C 1
ATOM 2421 O O . ASP B 1 152 ? -4.434 -5.082 5.98 1 40.97 152 ASP B O 1
ATOM 2425 N N . ALA B 1 153 ? -4.062 -4.121 7.703 1 35.5 153 ALA B N 1
ATOM 2426 C CA . ALA B 1 153 ? -5.324 -3.402 7.551 1 35.5 153 ALA B CA 1
ATOM 2427 C C . ALA B 1 153 ? -5.223 -2.34 6.461 1 35.5 153 ALA B C 1
ATOM 2429 O O . ALA B 1 153 ? -6.238 -1.783 6.031 1 35.5 153 ALA B O 1
ATOM 2430 N N . ALA B 1 154 ? -4.113 -1.657 6.207 1 39.41 154 ALA B N 1
ATOM 2431 C CA . ALA B 1 154 ? -4.273 -0.459 5.387 1 39.41 154 ALA B CA 1
ATOM 2432 C C . ALA B 1 154 ? -4.348 -0.815 3.902 1 39.41 154 ALA B C 1
ATOM 2434 O O . ALA B 1 154 ? -4.652 0.039 3.066 1 39.41 154 ALA B O 1
ATOM 2435 N N . GLY B 1 155 ? -3.852 -1.902 3.408 1 34.16 155 GLY B N 1
ATOM 2436 C CA . GLY B 1 155 ? -3.85 -2.041 1.96 1 34.16 155 GLY B CA 1
ATOM 2437 C C . GLY B 1 155 ? -5.148 -2.598 1.411 1 34.16 155 GLY B C 1
ATOM 2438 O O . GLY B 1 155 ? -5.848 -3.35 2.096 1 34.16 155 GLY B O 1
#

Radius of gyration: 19.72 Å; Cα contacts (8 Å, |Δi|>4): 429; chains: 2; bounding box: 39×57×55 Å

Solvent-accessible surface area (backbone atoms only — not comparable to full-atom values): 16045 Å² total; per-residue (Å²): 114,58,51,66,54,35,39,49,36,52,51,20,51,45,38,29,52,51,41,48,48,54,69,55,58,83,48,92,61,54,62,42,50,51,39,51,51,18,48,32,51,32,54,71,31,49,38,34,65,68,56,48,16,63,74,66,42,43,50,64,66,50,44,49,52,49,48,51,53,36,37,73,71,51,28,33,42,81,39,66,35,89,87,39,76,83,39,52,34,38,28,59,28,74,60,26,48,49,48,51,52,51,52,51,49,50,41,27,48,50,49,21,50,50,45,58,74,72,43,52,74,67,54,48,49,38,41,54,52,27,24,53,52,35,40,51,59,37,42,56,92,49,91,54,66,64,71,52,58,44,57,54,38,56,111,112,57,51,66,54,36,40,50,34,52,50,21,51,43,38,28,50,49,39,47,49,55,70,52,57,83,49,92,61,54,64,40,52,52,38,51,52,18,48,33,50,30,53,70,31,49,36,36,66,68,56,48,14,64,75,66,41,43,51,65,68,48,44,51,53,50,47,52,51,36,36,75,70,50,27,33,45,82,38,66,35,90,88,39,77,84,39,52,33,39,30,59,28,74,61,27,47,50,49,51,51,50,52,50,47,51,43,28,48,50,48,20,50,50,46,58,74,72,41,52,75,70,54,48,49,39,42,53,53,28,25,53,52,34,40,52,60,38,44,57,93,51,91,53,65,64,73,53,58,43,58,56,40,55,112

Foldseek 3Di:
DPVVVVVVVVVVVVVLVVVLLVLLPPDDDDLVLQLLLLLCVLQVFKDFLVSSCVLVVHDSVVSVVSLVVCVVVVQKDWDADPVHNPTIMIGGDPNNVVSLVVSVVSSVVVVVVCCVVPHDPVRVVVVVVVVVVVLCVVCVPPPDPSVCSSNPGRD/DPVVVVVVVVVVVVVLVVVLLVLLPPDDDDLVLQLLLLLCVLQVFKDFLVRSCVLVVHDSVVSVVSLVVCVVVVQKDWDADPVHNPTIMIGGDPNNVVSLVVSVVSSVVVVVVCCVVPHDPVRVVVVVVVVVVVLCVVCVPPPDPSVCSSNPRRD

pLDDT: mean 81.97, std 14.28, range [34.12, 96.75]

Organism: NCBI:txid722731

Secondary structure (DSSP, 8-state):
--HHHHHHHHHHHHHHHHHHHHTTTTSSS-HHHHHHHHHHHHTTTEE-HHHHHHHHT--HHHHHHHHHHHHHTTSEEEEE-SS-TT-EEEEE-HHHHHHHHHHHHHHHHHHHHHHHHH--HHHHHHHHHHHHHHHHHHTTT-S-THHHHTTTT--/--HHHHHHHHHHHHHHHHHHHHTTTTSSS-HHHHHHHHHHHHTTTEE-HHHHHHHHT--HHHHHHHHHHHHHTTSEEEEE-SS-TT-EEEEE-HHHHHHHHHHHHHHHHHHHHHHHHH--HHHHHHHHHHHHHHHHHHTTT-S-THHHHTTTT--

Sequence (310 aa):
MECEEASRLRRQLMTLQRRLRREMKTRPVAQSDALVLGAIDRRGGTVSPGQLAVDLVMTTSNVAAALRSLEAAGLISRQRDSNDARRVHIELTEAGRRLVVKNRRRRDDWLCDTINTSLSPREQKILQEAGELMSRLAYEGLDNRDELDRSDAAGMECEEASRLRRQLMTLQRRLRREMKTRPVAQSDALVLGAIDRRGGTVSPGQLAVDLVMTTSNVAAALRSLEAAGLISRQRDSNDARRVHIELTEAGRRLVVKNRRRRDDWLCDTINTSLSPREQKILQEAGELMSRLAYEGLDNRDELDRSDAAG

InterPro domains:
  IPR000835 MarR-type HTH domain [PF12802] (33-87)
  IPR000835 MarR-type HTH domain [PR00598] (47-63)
  IPR000835 MarR-type HTH domain [PR00598] (64-79)
  IPR000835 MarR-type HTH domain [PR00598] (83-99)
  IPR000835 MarR-type HTH domain [PS50995] (6-136)
  IPR000835 MarR-type HTH domain [SM00347] (22-124)
  IPR036388 Winged helix-like DNA-binding domain superfamily [G3DSA:1.10.10.10] (28-92)
  IPR036390 Winged helix DNA-binding domain superfamily [SSF46785] (7-137)
  IPR052526 HTH-type transcriptional regulators in bedaquiline tolerance [PTHR39515] (6-139)